Protein AF-A0A2P4XX10-F1 (afdb_monomer_lite)

Foldseek 3Di:
DDDPPDDQDDDDDPVLLQVLVQVVQQPDDPPDDDDDDDDDPQCFFGKGWQAKFWWDDPPDVPPPDDPDDDDPFPKIWMWIKIWTQGPDDLQARFIFIKIFTWIQGSVSDIDTPDMDGLLQFAAKEDQDDDPPTAQQWIWTDGPPDPDIDITHGDPPDDSCRSLLVLLSSQLSLVVRLVSVVVSPPPDPDDDDPRNSARHHYHPDDVVSSVVSCVVVVSCVVSVGDDDSVVSVVVVVVPPDPPPPPPDDDDDDDDDDDDDDDDDDDDDDDDDDDDDDDDD

Structure (mmCIF, N/CA/C/O backbone):
data_AF-A0A2P4XX10-F1
#
_entry.id   AF-A0A2P4XX10-F1
#
loop_
_atom_site.group_PDB
_atom_site.id
_atom_site.type_symbol
_atom_site.label_atom_id
_atom_site.label_alt_id
_atom_site.label_comp_id
_atom_site.label_asym_id
_atom_site.label_entity_id
_atom_site.label_seq_id
_atom_site.pdbx_PDB_ins_code
_atom_site.Cartn_x
_atom_site.Cartn_y
_atom_site.Cartn_z
_atom_site.occupancy
_atom_site.B_iso_or_equiv
_atom_site.auth_seq_id
_atom_site.auth_comp_id
_atom_site.auth_asym_id
_atom_site.auth_atom_id
_atom_site.pdbx_PDB_model_num
ATOM 1 N N . MET A 1 1 ? -16.014 -3.179 44.452 1.00 36.28 1 MET A N 1
ATOM 2 C CA . MET A 1 1 ? -16.611 -2.598 43.232 1.00 36.28 1 MET A CA 1
ATOM 3 C C . MET A 1 1 ? -15.941 -3.266 42.045 1.00 36.28 1 MET A C 1
ATOM 5 O O . MET A 1 1 ? -14.779 -2.984 41.785 1.00 36.28 1 MET A O 1
ATOM 9 N N . GLU A 1 2 ? -16.608 -4.230 41.411 1.00 30.53 2 GLU A N 1
ATOM 10 C CA . GLU A 1 2 ? -16.088 -4.874 40.202 1.00 30.53 2 GLU A CA 1
ATOM 11 C C . GLU A 1 2 ? -16.198 -3.914 39.019 1.00 30.53 2 GLU A C 1
ATOM 13 O O . GLU A 1 2 ? -17.275 -3.415 38.688 1.00 30.53 2 GLU A O 1
ATOM 18 N N . VAL A 1 3 ? -15.060 -3.646 38.384 1.00 39.78 3 VAL A N 1
ATOM 19 C CA . VAL A 1 3 ? -14.991 -2.885 37.141 1.00 39.78 3 VAL A CA 1
ATOM 20 C C . VAL A 1 3 ? -15.587 -3.763 36.047 1.00 39.78 3 VAL A C 1
ATOM 22 O O . VAL A 1 3 ? -14.961 -4.716 35.582 1.00 39.78 3 VAL A O 1
ATOM 25 N N . SER A 1 4 ? -16.827 -3.458 35.665 1.00 35.06 4 SER A N 1
ATOM 26 C CA . SER A 1 4 ? -17.504 -4.090 34.536 1.00 35.06 4 SER A CA 1
ATOM 27 C C . SER A 1 4 ? -16.623 -3.973 33.291 1.00 35.06 4 SER A C 1
ATOM 29 O O . SER A 1 4 ? -16.387 -2.876 32.783 1.00 35.06 4 SER A O 1
ATOM 31 N N . LYS A 1 5 ? -16.117 -5.115 32.809 1.00 40.84 5 LYS A N 1
ATOM 32 C CA . LYS A 1 5 ? -15.439 -5.238 31.514 1.00 40.84 5 LYS A CA 1
ATOM 33 C C . LYS A 1 5 ? -16.438 -4.867 30.421 1.00 40.84 5 LYS A C 1
ATOM 35 O O . LYS A 1 5 ? -17.210 -5.706 29.962 1.00 40.84 5 LYS A O 1
ATOM 40 N N . VAL A 1 6 ? -16.431 -3.602 30.013 1.00 38.25 6 VAL A N 1
ATOM 41 C CA . VAL A 1 6 ? -17.156 -3.142 28.830 1.00 38.25 6 VAL A CA 1
ATOM 42 C C . VAL A 1 6 ? -16.564 -3.875 27.630 1.00 38.25 6 VAL A C 1
ATOM 44 O O . VAL A 1 6 ? -15.401 -3.689 27.271 1.00 38.25 6 VAL A O 1
ATOM 47 N N . LYS A 1 7 ? -17.363 -4.771 27.051 1.00 35.06 7 LYS A N 1
ATOM 48 C CA . LYS A 1 7 ? -17.049 -5.500 25.822 1.00 35.06 7 LYS A CA 1
ATOM 49 C C . LYS A 1 7 ? -16.841 -4.453 24.713 1.00 35.06 7 LYS A C 1
ATOM 51 O O . LYS A 1 7 ? -17.762 -3.667 24.487 1.00 35.06 7 LYS A O 1
ATOM 56 N N . PRO A 1 8 ? -15.669 -4.379 24.054 1.00 44.62 8 PRO A N 1
ATOM 57 C CA . PRO A 1 8 ? -15.453 -3.398 22.998 1.00 44.62 8 PRO A CA 1
ATOM 58 C C . PRO A 1 8 ? -16.494 -3.589 21.892 1.00 44.62 8 PRO A C 1
ATOM 60 O O . PRO A 1 8 ? -16.720 -4.716 21.447 1.00 44.62 8 PRO A O 1
ATOM 63 N N . LEU A 1 9 ? -17.131 -2.488 21.487 1.00 42.22 9 LEU A N 1
ATOM 64 C CA . LEU A 1 9 ? -18.058 -2.425 20.357 1.00 42.22 9 LEU A CA 1
ATOM 65 C C . LEU A 1 9 ? -17.413 -3.075 19.121 1.00 42.22 9 LEU A C 1
ATOM 67 O O . LEU A 1 9 ? -16.210 -2.920 18.898 1.00 42.22 9 LEU A O 1
ATOM 71 N N . GLY A 1 10 ? -18.220 -3.850 18.389 1.00 56.62 10 GLY A N 1
ATOM 72 C CA . GLY A 1 10 ? -17.799 -4.823 17.379 1.00 56.62 10 GLY A CA 1
ATOM 73 C C . GLY A 1 10 ? -16.698 -4.328 16.443 1.00 56.62 10 GLY A C 1
ATOM 74 O O . GLY A 1 10 ? -16.739 -3.209 15.941 1.00 56.62 10 GLY A O 1
ATOM 75 N N . SER A 1 11 ? -15.697 -5.177 16.215 1.00 71.44 11 SER A N 1
ATOM 76 C CA . SER A 1 11 ? -14.673 -4.928 15.206 1.00 71.44 11 SER A CA 1
ATOM 77 C C . SER A 1 11 ? -15.313 -4.856 13.823 1.00 71.44 11 SER A C 1
ATOM 79 O O . SER A 1 11 ? -15.986 -5.809 13.434 1.00 71.44 11 SER A O 1
ATOM 81 N N . ILE A 1 12 ? -15.072 -3.771 13.084 1.00 80.94 12 ILE A N 1
ATOM 82 C CA . ILE A 1 12 ? -15.381 -3.705 11.653 1.00 80.94 12 ILE A CA 1
ATOM 83 C C . ILE A 1 12 ? -14.685 -4.864 10.922 1.00 80.94 12 ILE A C 1
ATOM 85 O O . ILE A 1 12 ? -13.524 -5.178 11.212 1.00 80.94 12 ILE A O 1
ATOM 89 N N . SER A 1 13 ? -15.391 -5.533 10.011 1.00 88.12 13 SER A N 1
ATOM 90 C CA . SER A 1 13 ? -14.786 -6.607 9.228 1.00 88.12 13 SER A CA 1
ATOM 91 C C . SER A 1 13 ? -13.889 -6.039 8.121 1.00 88.12 13 SER A C 1
ATOM 93 O O . SER A 1 13 ? -14.073 -4.913 7.650 1.00 88.12 13 SER A O 1
ATOM 95 N N . ARG A 1 14 ? -12.907 -6.829 7.668 1.00 89.25 14 ARG A N 1
ATOM 96 C CA . ARG A 1 14 ? -12.042 -6.457 6.534 1.00 89.25 14 ARG A CA 1
ATOM 97 C C . ARG A 1 14 ? -12.855 -6.270 5.242 1.00 89.25 14 ARG A C 1
ATOM 99 O O . ARG A 1 14 ? -12.500 -5.422 4.425 1.00 89.25 14 ARG A O 1
ATOM 106 N N . ASP A 1 15 ? -13.954 -7.007 5.079 1.00 91.25 15 ASP A N 1
ATOM 107 C CA . ASP A 1 15 ? -14.850 -6.881 3.926 1.00 91.25 15 ASP A CA 1
ATOM 108 C C . ASP A 1 15 ? -15.687 -5.597 3.974 1.00 91.25 15 ASP A C 1
ATOM 110 O O . ASP A 1 15 ? -15.812 -4.926 2.948 1.00 91.25 15 ASP A O 1
ATOM 114 N N . ASP A 1 16 ? -16.161 -5.184 5.155 1.00 91.75 16 ASP A N 1
ATOM 115 C CA . ASP A 1 16 ? -16.850 -3.897 5.327 1.00 91.75 16 ASP A CA 1
ATOM 116 C C . ASP A 1 16 ? -15.913 -2.726 5.017 1.00 91.75 16 ASP A C 1
ATOM 118 O O . ASP A 1 16 ? -16.307 -1.782 4.328 1.00 91.75 16 ASP A O 1
ATOM 122 N N . ILE A 1 17 ? -14.650 -2.802 5.463 1.00 92.88 17 ILE A N 1
ATOM 123 C CA . ILE A 1 17 ? -13.615 -1.821 5.105 1.00 92.88 17 ILE A CA 1
ATOM 124 C C . ILE A 1 17 ? -13.452 -1.773 3.587 1.00 92.88 17 ILE A C 1
ATOM 126 O O . ILE A 1 17 ? -13.522 -0.693 2.999 1.00 92.88 17 ILE A O 1
ATOM 130 N N . ARG A 1 18 ? -13.268 -2.930 2.937 1.00 93.62 18 ARG A N 1
ATOM 131 C CA . ARG A 1 18 ? -13.114 -3.010 1.480 1.00 93.62 18 ARG A CA 1
ATOM 132 C C . ARG A 1 18 ? -14.302 -2.348 0.782 1.00 93.62 18 ARG A C 1
ATOM 134 O O . ARG A 1 18 ? -14.104 -1.431 -0.013 1.00 93.62 18 ARG A O 1
ATOM 141 N N . HIS A 1 19 ? -15.524 -2.766 1.097 1.00 94.00 19 HIS A N 1
ATOM 142 C CA . HIS A 1 19 ? -16.736 -2.238 0.473 1.00 94.00 19 HIS A CA 1
ATOM 143 C C . HIS A 1 19 ? -16.870 -0.720 0.658 1.00 94.00 19 HIS A C 1
ATOM 145 O O . HIS A 1 19 ? -17.160 0.004 -0.299 1.00 94.00 19 HIS A O 1
ATOM 151 N N . THR A 1 20 ? -16.583 -0.234 1.866 1.00 94.50 20 THR A N 1
ATOM 152 C CA . THR A 1 20 ? -16.612 1.190 2.213 1.00 94.50 20 THR A CA 1
ATOM 153 C C . THR A 1 20 ? -15.613 1.993 1.379 1.00 94.50 20 THR A C 1
ATOM 155 O O . THR A 1 20 ? -15.984 2.989 0.756 1.00 94.50 20 THR A O 1
ATOM 158 N N . LEU A 1 21 ? -14.355 1.545 1.306 1.00 95.00 21 LEU A N 1
ATOM 159 C CA . LEU A 1 21 ? -13.313 2.228 0.536 1.00 95.00 21 LEU A CA 1
ATOM 160 C C . LEU A 1 21 ? -13.626 2.219 -0.961 1.00 95.00 21 LEU A C 1
ATOM 162 O O . LEU A 1 21 ? -13.531 3.262 -1.607 1.00 95.00 21 LEU A O 1
ATOM 166 N N . HIS A 1 22 ? -14.037 1.075 -1.515 1.00 93.31 22 HIS A N 1
ATOM 167 C CA . HIS A 1 22 ? -14.422 0.989 -2.925 1.00 93.31 22 HIS A CA 1
ATOM 168 C C . HIS A 1 22 ? -15.573 1.945 -3.242 1.00 93.31 22 HIS A C 1
ATOM 170 O O . HIS A 1 22 ? -15.476 2.702 -4.201 1.00 93.31 22 HIS A O 1
ATOM 176 N N . THR A 1 23 ? -16.621 1.975 -2.417 1.00 93.81 23 THR A N 1
ATOM 177 C CA . THR A 1 23 ? -17.764 2.881 -2.607 1.00 93.81 23 THR A CA 1
ATOM 178 C C . THR A 1 23 ? -17.338 4.347 -2.549 1.00 93.81 23 THR A C 1
ATOM 180 O O . THR A 1 23 ? -17.720 5.141 -3.412 1.00 93.81 23 THR A O 1
ATOM 183 N N . HIS A 1 24 ? -16.503 4.711 -1.574 1.00 93.25 24 HIS A N 1
ATOM 184 C CA . HIS A 1 24 ? -15.999 6.074 -1.429 1.00 93.25 24 HIS A CA 1
ATOM 185 C C . HIS A 1 24 ? -15.175 6.519 -2.644 1.00 93.25 24 HIS A C 1
ATOM 187 O O . HIS A 1 24 ? -15.496 7.524 -3.273 1.00 93.25 24 HIS A O 1
ATOM 193 N N . PHE A 1 25 ? -14.139 5.767 -3.026 1.00 92.25 25 PHE A N 1
ATOM 194 C CA . PHE A 1 25 ? -13.257 6.188 -4.120 1.00 92.25 25 PHE A CA 1
ATOM 195 C C . PHE A 1 25 ? -13.918 6.083 -5.496 1.00 92.25 25 PHE A C 1
ATOM 197 O O . PHE A 1 25 ? -13.656 6.920 -6.358 1.00 92.25 25 PHE A O 1
ATOM 204 N N . HIS A 1 26 ? -14.842 5.141 -5.687 1.00 88.69 26 HIS A N 1
ATOM 205 C CA . HIS A 1 26 ? -15.587 5.013 -6.941 1.00 88.69 26 HIS A CA 1
ATOM 206 C C . HIS A 1 26 ? -16.627 6.124 -7.135 1.00 88.69 26 HIS A C 1
ATOM 208 O O . HIS A 1 26 ? -16.944 6.471 -8.272 1.00 88.69 26 HIS A O 1
ATOM 214 N N . SER A 1 27 ? -17.158 6.685 -6.042 1.00 86.44 27 SER A N 1
ATOM 215 C CA . SER A 1 27 ? -18.089 7.825 -6.074 1.00 86.44 27 SER A CA 1
ATOM 216 C C . SER A 1 27 ? -17.391 9.186 -6.004 1.00 86.44 27 SER A C 1
ATOM 218 O O . SER A 1 27 ? -17.985 10.193 -6.402 1.00 86.44 27 SER A O 1
ATOM 220 N N . SER A 1 28 ? -16.137 9.233 -5.536 1.00 79.38 28 SER A N 1
ATOM 221 C CA . SER A 1 28 ? -15.351 10.463 -5.491 1.00 79.38 28 SER A CA 1
ATOM 222 C C . SER A 1 28 ? -15.161 11.017 -6.904 1.00 79.38 28 SER A C 1
ATOM 224 O O . SER A 1 28 ? -14.580 10.377 -7.782 1.00 79.38 28 SER A O 1
ATOM 226 N N . LYS A 1 29 ? -15.706 12.213 -7.149 1.00 65.50 29 LYS A N 1
ATOM 227 C CA . LYS A 1 29 ? -15.470 12.925 -8.405 1.00 65.50 29 LYS A CA 1
ATOM 228 C C . LYS A 1 29 ? -13.997 13.346 -8.437 1.00 65.50 29 LYS A C 1
ATOM 230 O O . LYS A 1 29 ? -13.507 13.829 -7.414 1.00 65.50 29 LYS A O 1
ATOM 235 N N . PRO A 1 30 ? -13.298 13.211 -9.576 1.00 60.09 30 PRO A N 1
ATOM 236 C CA . PRO A 1 30 ? -11.969 13.783 -9.720 1.00 60.09 30 PRO A CA 1
ATOM 237 C C . PRO A 1 30 ? -12.043 15.277 -9.401 1.00 60.09 30 PRO A C 1
ATOM 239 O O . PRO A 1 30 ? -12.932 15.969 -9.903 1.00 60.09 30 PRO A O 1
ATOM 242 N N . THR A 1 31 ? -11.132 15.782 -8.571 1.00 48.69 31 THR A N 1
ATOM 243 C CA . THR A 1 31 ? -10.979 17.225 -8.363 1.00 48.69 31 THR A CA 1
ATOM 244 C C . THR A 1 31 ? -10.503 17.843 -9.675 1.00 48.69 31 THR A C 1
ATOM 246 O O . THR A 1 31 ? -9.311 17.936 -9.955 1.00 48.69 31 THR A O 1
ATOM 249 N N . THR A 1 32 ? -11.442 18.250 -10.526 1.00 43.00 32 THR A N 1
ATOM 250 C CA . THR A 1 32 ? -11.161 19.132 -11.657 1.00 43.00 32 THR A CA 1
ATOM 251 C C . THR A 1 32 ? -10.770 20.489 -11.091 1.00 43.00 32 THR A C 1
ATOM 253 O O . THR A 1 32 ? -11.598 21.193 -10.512 1.00 43.00 32 THR A O 1
ATOM 256 N N . ARG A 1 33 ? -9.500 20.868 -11.256 1.00 43.00 33 ARG A N 1
ATOM 257 C CA . ARG A 1 33 ? -9.061 22.261 -11.111 1.00 43.00 33 ARG A CA 1
ATOM 258 C C . ARG A 1 33 ? -9.994 23.140 -11.964 1.00 43.00 33 ARG A C 1
ATOM 260 O O . ARG A 1 33 ? -10.231 22.775 -13.117 1.00 43.00 33 ARG A O 1
ATOM 267 N N . PRO A 1 34 ? -10.534 24.262 -11.454 1.00 36.91 34 PRO A N 1
ATOM 268 C CA . PRO A 1 34 ? -11.415 25.111 -12.243 1.00 36.91 34 PRO A CA 1
ATOM 269 C C . PRO A 1 34 ? -10.589 25.757 -13.359 1.00 36.91 34 PRO A C 1
ATOM 271 O O . PRO A 1 34 ? -9.849 26.709 -13.131 1.00 36.91 34 PRO A O 1
ATOM 274 N N . SER A 1 35 ? -10.679 25.203 -14.565 1.00 41.00 35 SER A N 1
ATOM 275 C CA . SER A 1 35 ? -10.271 25.882 -15.789 1.00 41.00 35 SER A CA 1
ATOM 276 C C . SER A 1 35 ? -11.541 26.219 -16.556 1.00 41.00 35 SER A C 1
ATOM 278 O O . SER A 1 35 ? -12.406 25.376 -16.788 1.00 41.00 35 SER A O 1
ATOM 280 N N . ILE A 1 36 ? -11.693 27.509 -16.823 1.00 44.09 36 ILE A N 1
ATOM 281 C CA . ILE A 1 36 ? -12.789 28.098 -17.579 1.00 44.09 36 ILE A CA 1
ATOM 282 C C . ILE A 1 36 ? -12.712 27.531 -18.999 1.00 44.09 36 ILE A C 1
ATOM 284 O O . ILE A 1 36 ? -11.718 27.760 -19.682 1.00 44.09 36 ILE A O 1
ATOM 288 N N . GLY A 1 37 ? -13.740 26.809 -19.451 1.00 38.94 37 GLY A N 1
ATOM 289 C CA . GLY A 1 37 ? -13.845 26.440 -20.862 1.00 38.94 37 GLY A CA 1
ATOM 290 C C . GLY A 1 37 ? -14.609 25.153 -21.141 1.00 38.94 37 GLY A C 1
ATOM 291 O O . GLY A 1 37 ? -14.066 24.068 -21.001 1.00 38.94 37 GLY A O 1
ATOM 292 N N . THR A 1 38 ? -15.847 25.332 -21.609 1.00 38.81 38 THR A N 1
ATOM 293 C CA . THR A 1 38 ? -16.599 24.473 -22.546 1.00 38.81 38 THR A CA 1
ATOM 294 C C . THR A 1 38 ? -16.731 22.976 -22.244 1.00 38.81 38 THR A C 1
ATOM 296 O O . THR A 1 38 ? -15.787 22.197 -22.319 1.00 38.81 38 THR A O 1
ATOM 299 N N . GLY A 1 39 ? -17.989 22.588 -22.009 1.00 45.53 39 GLY A N 1
ATOM 300 C CA . GLY A 1 39 ? -18.478 21.227 -21.826 1.00 45.53 39 GLY A CA 1
ATOM 301 C C . GLY A 1 39 ? -17.833 20.176 -22.727 1.00 45.53 39 GLY A C 1
ATOM 302 O O . GLY A 1 39 ? -18.121 20.080 -23.914 1.00 45.53 39 GLY A O 1
ATOM 303 N N . ALA A 1 40 ? -17.056 19.313 -22.089 1.00 35.97 40 ALA A N 1
ATOM 304 C CA . ALA A 1 40 ? -16.894 17.928 -22.474 1.00 35.97 40 ALA A CA 1
ATOM 305 C C . ALA A 1 40 ? -16.995 17.128 -21.177 1.00 35.97 40 ALA A C 1
ATOM 307 O O . ALA A 1 40 ? -16.180 17.295 -20.270 1.00 35.97 40 ALA A O 1
ATOM 308 N N . THR A 1 41 ? -18.020 16.285 -21.053 1.00 41.00 41 THR A N 1
ATOM 309 C CA . THR A 1 41 ? -18.047 15.222 -20.046 1.00 41.00 41 THR A CA 1
ATOM 310 C C . THR A 1 41 ? -16.940 14.240 -20.409 1.00 41.00 41 THR A C 1
ATOM 312 O O . THR A 1 41 ? -17.178 13.240 -21.086 1.00 41.00 41 THR A O 1
ATOM 315 N N . SER A 1 42 ? -15.704 14.559 -20.032 1.00 41.12 42 SER A N 1
ATOM 316 C CA . SER A 1 42 ? -14.608 13.615 -20.127 1.00 41.12 42 SER A CA 1
ATOM 317 C C . SER A 1 42 ? -14.962 12.458 -19.199 1.00 41.12 42 SER A C 1
ATOM 319 O O . SER A 1 42 ? -15.165 12.630 -17.997 1.00 41.12 42 SER A O 1
ATOM 321 N N . SER A 1 43 ? -15.117 11.264 -19.768 1.00 48.38 43 SER A N 1
ATOM 322 C CA . SER A 1 43 ? -15.200 10.022 -19.008 1.00 48.38 43 SER A CA 1
ATOM 323 C C . SER A 1 43 ? -13.834 9.771 -18.370 1.00 48.38 43 SER A C 1
ATOM 325 O O . SER A 1 43 ? -13.047 8.960 -18.850 1.00 48.38 43 SER A O 1
ATOM 327 N N . ILE A 1 44 ? -13.502 10.542 -17.339 1.00 57.38 44 ILE A N 1
ATOM 328 C CA . ILE A 1 44 ? -12.320 10.319 -16.516 1.00 57.38 44 ILE A CA 1
ATOM 329 C C . ILE A 1 44 ? -12.536 8.958 -15.849 1.00 57.38 44 ILE A C 1
ATOM 331 O O . ILE A 1 44 ? -13.608 8.709 -15.287 1.00 57.38 44 ILE A O 1
ATOM 335 N N . GLY A 1 45 ? -11.569 8.048 -15.988 1.00 62.88 45 GLY A N 1
ATOM 336 C CA . GLY A 1 45 ? -11.714 6.677 -15.510 1.00 62.88 45 GLY A CA 1
ATOM 337 C C . GLY A 1 45 ? -12.060 6.636 -14.027 1.00 62.88 45 GLY A C 1
ATOM 338 O O . GLY A 1 45 ? -11.670 7.506 -13.243 1.00 62.88 45 GLY A O 1
ATOM 339 N N . ARG A 1 46 ? -12.855 5.637 -13.646 1.00 76.88 46 ARG A N 1
ATOM 340 C CA . ARG A 1 46 ? -13.295 5.481 -12.260 1.00 76.88 46 ARG A CA 1
ATOM 341 C C . ARG A 1 46 ? -12.119 5.019 -11.410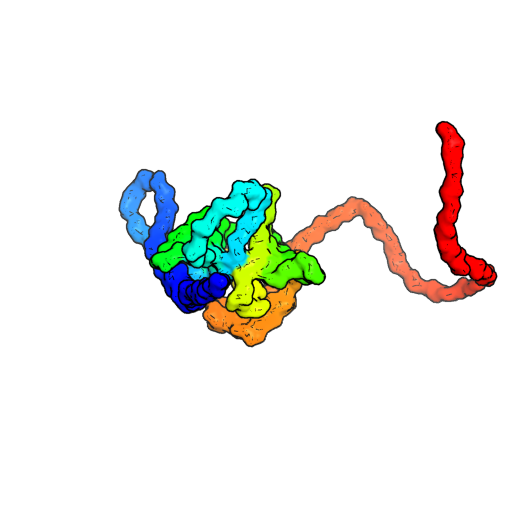 1.00 76.88 46 ARG A C 1
ATOM 343 O O . ARG A 1 46 ? -11.397 4.099 -11.788 1.00 76.88 46 ARG A O 1
ATOM 350 N N . LYS A 1 47 ? -11.945 5.660 -10.261 1.00 88.38 47 LYS A N 1
ATOM 351 C CA . LYS A 1 47 ? -10.900 5.329 -9.301 1.00 88.38 47 LYS A CA 1
ATOM 352 C C . LYS A 1 47 ? -11.293 4.065 -8.539 1.00 88.38 47 LYS A C 1
ATOM 354 O O . LYS A 1 47 ? -12.328 4.031 -7.877 1.00 88.38 47 LYS A O 1
ATOM 359 N N . ARG A 1 48 ? -10.472 3.022 -8.637 1.00 91.25 48 ARG A N 1
ATOM 360 C CA . ARG A 1 48 ? -10.675 1.740 -7.947 1.00 91.25 48 ARG A CA 1
ATOM 361 C C . ARG A 1 48 ? -9.653 1.571 -6.834 1.00 91.25 48 ARG A C 1
ATOM 363 O O . ARG A 1 48 ? -8.496 1.945 -6.994 1.00 91.25 48 ARG A O 1
ATOM 370 N N . VAL A 1 49 ? -10.063 0.976 -5.718 1.00 94.56 49 VAL A N 1
ATOM 371 C CA . VAL A 1 49 ? -9.126 0.543 -4.674 1.00 94.56 49 VAL A CA 1
ATOM 372 C C . VAL A 1 49 ? -8.420 -0.716 -5.165 1.00 94.56 49 VAL A C 1
ATOM 374 O O . VAL A 1 49 ? -9.069 -1.646 -5.639 1.00 94.56 49 VAL A O 1
ATOM 377 N N . PHE A 1 50 ? -7.092 -0.720 -5.096 1.00 95.00 50 PHE A N 1
ATOM 378 C CA . PHE A 1 50 ? -6.263 -1.860 -5.471 1.00 95.00 50 PHE A CA 1
ATOM 379 C C . PHE A 1 50 ? -5.925 -2.714 -4.259 1.00 95.00 50 PHE A C 1
ATOM 381 O O . PHE A 1 50 ? -6.184 -3.905 -4.268 1.00 95.00 50 PHE A O 1
ATOM 388 N N . SER A 1 51 ? -5.398 -2.103 -3.199 1.00 96.62 51 SER A N 1
ATOM 389 C CA . SER A 1 51 ? -4.951 -2.795 -1.989 1.00 96.62 51 SER A CA 1
ATOM 390 C C . SER A 1 51 ? -5.128 -1.889 -0.776 1.00 96.62 51 SER A C 1
ATOM 392 O O . SER A 1 51 ? -5.119 -0.663 -0.911 1.00 96.62 51 SER A O 1
ATOM 394 N N . PHE A 1 52 ? -5.306 -2.470 0.410 1.00 97.31 52 PHE A N 1
ATOM 395 C CA . PHE A 1 52 ? -5.395 -1.712 1.654 1.00 97.31 52 PHE A CA 1
ATOM 396 C C . PHE A 1 52 ? -4.874 -2.493 2.863 1.00 97.31 52 PHE A C 1
ATOM 398 O O . PHE A 1 52 ? -4.896 -3.729 2.906 1.00 97.31 52 PHE A O 1
ATOM 405 N N . LEU A 1 53 ? -4.440 -1.736 3.866 1.00 96.56 53 LEU A N 1
ATOM 406 C CA . LEU A 1 53 ? -3.826 -2.219 5.092 1.00 96.56 53 LEU A CA 1
ATOM 407 C C . LEU A 1 53 ? -4.291 -1.369 6.273 1.00 96.56 53 LEU A C 1
ATOM 409 O O . LEU A 1 53 ? -4.115 -0.148 6.260 1.00 96.56 53 LEU A O 1
ATOM 413 N N . GLN A 1 54 ? -4.860 -1.995 7.305 1.00 94.56 54 GLN A N 1
ATOM 414 C CA . GLN A 1 54 ? -5.107 -1.290 8.559 1.00 94.56 54 GLN A CA 1
ATOM 415 C C . GLN A 1 54 ? -3.794 -1.021 9.286 1.00 94.56 54 GLN A C 1
ATOM 417 O O . GLN A 1 54 ? -2.941 -1.898 9.446 1.00 94.56 54 GLN A O 1
ATOM 422 N N . VAL A 1 55 ? -3.663 0.208 9.760 1.00 93.31 55 VAL A N 1
ATOM 423 C CA . VAL A 1 55 ? -2.513 0.686 10.517 1.00 93.31 55 VAL A CA 1
ATOM 424 C C . VAL A 1 55 ? -2.983 1.270 11.839 1.00 93.31 55 VAL A C 1
ATOM 426 O O . VAL A 1 55 ? -4.132 1.677 11.998 1.00 93.31 55 VAL A O 1
ATOM 429 N N . GLN A 1 56 ? -2.080 1.328 12.802 1.00 90.44 56 GLN A N 1
ATOM 430 C CA . GLN A 1 56 ? -2.291 2.071 14.030 1.00 90.44 56 GLN A CA 1
ATOM 431 C C . GLN A 1 56 ? -2.175 3.569 13.743 1.00 90.44 56 GLN A C 1
ATOM 433 O O . GLN A 1 56 ? -1.473 3.991 12.820 1.00 90.44 56 GLN A O 1
ATOM 438 N N . LYS A 1 57 ? -2.838 4.388 14.566 1.00 83.56 57 LYS A N 1
ATOM 439 C CA . LYS A 1 57 ? -2.668 5.845 14.531 1.00 83.56 57 LYS A CA 1
ATOM 440 C C . LYS A 1 57 ? -1.167 6.171 14.643 1.00 83.56 57 LYS A C 1
ATOM 442 O O . LYS A 1 57 ? -0.559 5.758 15.636 1.00 83.56 57 LYS A O 1
ATOM 447 N N . PRO A 1 58 ? -0.572 6.920 13.697 1.00 72.00 58 PRO A N 1
ATOM 448 C CA . PRO A 1 58 ? 0.799 7.387 13.835 1.00 72.00 58 PRO A CA 1
ATOM 449 C C . PRO A 1 58 ? 0.938 8.160 15.145 1.00 72.00 58 PRO A C 1
ATOM 451 O O . PRO A 1 58 ? 0.181 9.100 15.409 1.00 72.00 58 PRO A O 1
ATOM 454 N N . LYS A 1 59 ? 1.882 7.742 15.990 1.00 65.56 59 LYS A N 1
ATOM 455 C CA . LYS A 1 59 ? 2.245 8.490 17.192 1.00 65.56 59 LYS A CA 1
ATOM 456 C C . LYS A 1 59 ? 3.032 9.710 16.733 1.00 65.56 59 LYS A C 1
ATOM 458 O O . LYS A 1 59 ? 4.247 9.654 16.609 1.00 65.56 59 LYS A O 1
ATOM 463 N N . THR A 1 60 ? 2.348 10.803 16.423 1.00 54.38 60 THR A N 1
ATOM 464 C CA . THR A 1 60 ? 3.022 12.098 16.308 1.00 54.38 60 THR A CA 1
ATOM 465 C C . THR A 1 60 ? 3.720 12.388 17.636 1.00 54.38 60 THR A C 1
ATOM 467 O O . THR A 1 60 ? 3.086 12.267 18.685 1.00 54.38 60 THR A O 1
ATOM 470 N N . GLU A 1 61 ? 4.991 12.795 17.600 1.00 42.62 61 GLU A N 1
ATOM 471 C CA . GLU A 1 61 ? 5.840 13.094 18.773 1.00 42.62 61 GLU A CA 1
ATOM 472 C C . GLU A 1 61 ? 5.266 14.171 19.727 1.00 42.62 61 GLU A C 1
ATOM 474 O O . GLU A 1 61 ? 5.813 14.424 20.795 1.00 42.62 61 GLU A O 1
ATOM 479 N N . ALA A 1 62 ? 4.124 14.776 19.388 1.00 38.78 62 ALA A N 1
ATOM 480 C CA . ALA A 1 62 ? 3.440 15.812 20.153 1.00 38.78 62 ALA A CA 1
ATOM 481 C C . ALA A 1 62 ? 2.174 15.337 20.903 1.00 38.78 62 ALA A C 1
ATOM 483 O O . ALA A 1 62 ? 1.286 16.145 21.166 1.00 38.78 62 ALA A O 1
ATOM 484 N N . GLU A 1 63 ? 2.052 14.055 21.270 1.00 44.19 63 GLU A N 1
ATOM 485 C CA . GLU A 1 63 ? 0.995 13.595 22.199 1.00 44.19 63 GLU A CA 1
ATOM 486 C C . GLU A 1 63 ? 1.498 13.497 23.654 1.00 44.19 63 GLU A C 1
ATOM 488 O O . GLU A 1 63 ? 1.025 12.702 24.462 1.00 44.19 63 GLU A O 1
ATOM 493 N N . THR A 1 64 ? 2.451 14.353 24.027 1.00 40.28 64 THR A N 1
ATOM 494 C CA . THR A 1 64 ? 2.785 14.625 25.428 1.00 40.28 64 THR A CA 1
ATOM 495 C C . THR A 1 64 ? 1.779 15.649 25.957 1.00 40.28 64 THR A C 1
ATOM 497 O O . THR A 1 64 ? 1.751 16.782 25.485 1.00 40.28 64 THR A O 1
ATOM 500 N N . LYS A 1 65 ? 0.994 15.267 26.975 1.00 44.59 65 LYS A N 1
ATOM 501 C CA . LYS A 1 65 ? 0.012 16.079 27.738 1.00 44.59 65 LYS A CA 1
ATOM 502 C C . LYS A 1 65 ? -1.458 16.014 27.287 1.00 44.59 65 LYS A C 1
ATOM 504 O O . LYS A 1 65 ? -2.069 17.046 27.034 1.00 44.59 65 LYS A O 1
ATOM 509 N N . ARG A 1 66 ? -2.103 14.847 27.384 1.00 45.69 66 ARG A N 1
ATOM 510 C CA . ARG A 1 66 ? -3.485 14.780 27.915 1.00 45.69 66 ARG A CA 1
ATOM 511 C C . ARG A 1 66 ? -3.637 13.560 28.818 1.00 45.69 66 ARG A C 1
ATOM 513 O O . ARG A 1 66 ? -3.851 12.452 28.351 1.00 45.69 66 ARG A O 1
ATOM 520 N N . LEU A 1 67 ? -3.519 13.796 30.124 1.00 47.28 67 LEU A N 1
ATOM 521 C CA . LEU A 1 67 ? -3.722 12.798 31.180 1.00 47.28 67 LEU A CA 1
ATOM 522 C C . LEU A 1 67 ? -5.199 12.441 31.417 1.00 47.28 67 LEU A C 1
ATOM 524 O O . LEU A 1 67 ? -5.477 11.536 32.188 1.00 47.28 67 LEU A O 1
ATOM 528 N N . PHE A 1 68 ? -6.153 13.090 30.748 1.00 44.94 68 PHE A N 1
ATOM 529 C CA . PHE A 1 68 ? -7.572 12.770 30.881 1.00 44.94 68 PHE A CA 1
ATOM 530 C C . PHE A 1 68 ? -8.279 13.022 29.547 1.00 44.94 68 PHE A C 1
ATOM 532 O O . PHE A 1 68 ? -8.229 14.131 29.014 1.00 44.94 68 PHE A O 1
ATOM 539 N N . GLY A 1 69 ? -8.906 11.989 28.983 1.00 38.69 69 GLY A N 1
ATOM 540 C CA . GLY A 1 69 ? -9.636 12.107 27.722 1.00 38.69 69 GLY A CA 1
ATOM 541 C C . GLY A 1 69 ? -10.050 10.769 27.124 1.00 38.69 69 GLY A C 1
ATOM 542 O O . GLY A 1 69 ? -9.500 10.330 26.119 1.00 38.69 69 GLY A O 1
ATOM 543 N N . THR A 1 70 ? -11.043 10.129 27.734 1.00 49.00 70 THR A N 1
ATOM 544 C CA . THR A 1 70 ? -11.857 9.075 27.125 1.00 49.00 70 THR A CA 1
ATOM 545 C C . THR A 1 70 ? -12.509 9.583 25.835 1.00 49.00 70 THR A C 1
ATOM 547 O O . THR A 1 70 ? -13.377 10.449 25.855 1.00 49.00 70 THR A O 1
ATOM 550 N N . SER A 1 71 ? -12.127 9.012 24.693 1.00 42.47 71 SER A N 1
ATOM 551 C CA . SER A 1 71 ? -12.943 9.035 23.475 1.00 42.47 71 SER A CA 1
ATOM 552 C C . SER A 1 71 ? -12.686 7.755 22.683 1.00 42.47 71 SER A C 1
ATOM 554 O O . SER A 1 71 ? -11.946 7.722 21.702 1.00 42.47 71 SER A O 1
ATOM 556 N N . THR A 1 72 ? -13.273 6.656 23.158 1.00 46.31 72 THR A N 1
ATOM 557 C CA . THR A 1 72 ? -13.273 5.345 22.496 1.00 46.31 72 THR A CA 1
ATOM 558 C C . THR A 1 72 ? -14.344 5.286 21.406 1.00 46.31 72 THR A C 1
ATOM 560 O O . THR A 1 72 ? -15.162 4.370 21.373 1.00 46.31 72 THR A O 1
ATOM 563 N N . THR A 1 73 ? -14.371 6.261 20.497 1.00 49.75 73 THR A N 1
ATOM 564 C CA . THR A 1 73 ? -14.897 5.959 19.162 1.00 49.75 73 THR A CA 1
ATOM 565 C C . THR A 1 73 ? -13.826 5.120 18.485 1.00 49.75 73 THR A C 1
ATOM 567 O O . THR A 1 73 ? -12.717 5.625 18.295 1.00 49.75 73 THR A O 1
ATOM 570 N N . SER A 1 74 ? -14.115 3.855 18.181 1.00 56.38 74 SER A N 1
ATOM 571 C CA . SER A 1 74 ? -13.222 2.986 17.412 1.00 56.38 74 SER A CA 1
ATOM 572 C C . SER A 1 74 ? -12.920 3.662 16.072 1.00 56.38 74 SER A C 1
ATOM 574 O O . SER A 1 74 ? -13.752 3.662 15.170 1.00 56.38 74 SER A O 1
ATOM 576 N N . LYS A 1 75 ? -11.771 4.332 15.984 1.00 73.38 75 LYS A N 1
ATOM 577 C CA . LYS A 1 75 ? -11.272 4.962 14.761 1.00 73.38 75 LYS A CA 1
ATOM 578 C C . LYS A 1 75 ? -10.362 3.946 14.097 1.00 73.38 75 LYS A C 1
ATOM 580 O O . LYS A 1 75 ? -9.392 3.518 14.720 1.00 73.38 75 LYS A O 1
ATOM 585 N N . TYR A 1 76 ? -10.682 3.569 12.866 1.00 87.56 76 TYR A N 1
ATOM 586 C CA . TYR A 1 76 ? -9.840 2.672 12.082 1.00 87.56 76 TYR A CA 1
ATOM 587 C C . TYR A 1 76 ? -9.021 3.511 11.120 1.00 87.56 76 TYR A C 1
ATOM 589 O O . TYR A 1 76 ? -9.569 4.335 10.388 1.00 87.56 76 TYR A O 1
ATOM 597 N N . PHE A 1 77 ? -7.711 3.319 11.141 1.00 93.06 77 PHE A N 1
ATOM 598 C CA . PHE A 1 77 ? -6.798 4.004 10.245 1.00 93.06 77 PHE A CA 1
ATOM 599 C C . PHE A 1 77 ? -6.356 3.023 9.172 1.00 93.06 77 PHE A C 1
ATOM 601 O O . PHE A 1 77 ? -6.015 1.877 9.466 1.00 93.06 77 PHE A O 1
ATOM 608 N N . VAL A 1 78 ? -6.414 3.450 7.917 1.00 95.56 78 VAL A N 1
ATOM 609 C CA . VAL A 1 78 ? -6.153 2.577 6.775 1.00 95.56 78 VAL A CA 1
ATOM 610 C C . VAL A 1 78 ? -5.225 3.288 5.806 1.00 95.56 78 VAL A C 1
ATOM 612 O O . VAL A 1 78 ? -5.414 4.461 5.488 1.00 95.56 78 VAL A O 1
ATOM 615 N N . LEU A 1 79 ? -4.228 2.559 5.324 1.00 97.50 79 LEU A N 1
ATOM 616 C CA . LEU A 1 79 ? -3.526 2.893 4.098 1.00 97.50 79 LEU A CA 1
ATOM 617 C C . LEU A 1 79 ? -4.217 2.171 2.953 1.00 97.50 79 LEU A C 1
ATOM 619 O O . LEU A 1 79 ? -4.400 0.957 3.018 1.00 97.50 79 LEU A O 1
ATOM 623 N N . CYS A 1 80 ? -4.604 2.886 1.907 1.00 96.75 80 CYS A N 1
ATOM 624 C CA . CYS A 1 80 ? -5.183 2.265 0.723 1.00 96.75 80 CYS A CA 1
ATOM 625 C C . CYS A 1 80 ? -4.594 2.847 -0.551 1.00 96.75 80 CYS A C 1
ATOM 627 O O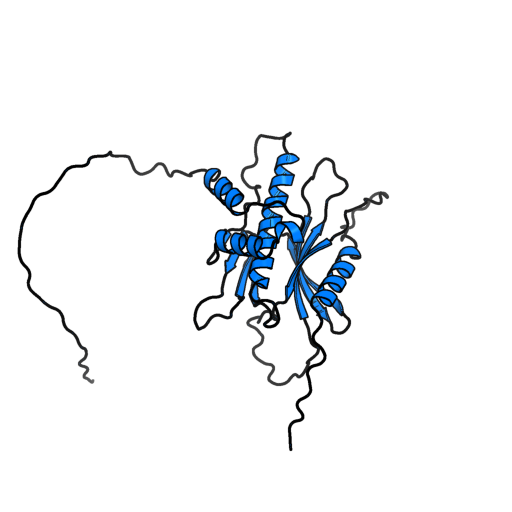 . CYS A 1 80 ? -4.453 4.060 -0.695 1.00 96.75 80 CYS A O 1
ATOM 629 N N . VAL A 1 81 ? -4.280 1.963 -1.486 1.00 96.25 81 VAL A N 1
ATOM 630 C CA . VAL A 1 81 ? -3.773 2.313 -2.805 1.00 96.25 81 VAL A CA 1
ATOM 631 C C . VAL A 1 81 ? -4.923 2.268 -3.782 1.00 96.25 81 VAL A C 1
ATOM 633 O O . VAL A 1 81 ? -5.742 1.345 -3.759 1.00 96.25 81 VAL A O 1
ATOM 636 N N . THR A 1 82 ? -4.976 3.257 -4.654 1.00 94.88 82 THR A N 1
ATOM 637 C CA . THR A 1 82 ? -5.992 3.367 -5.687 1.00 94.88 82 THR A CA 1
ATOM 638 C C . THR A 1 82 ? -5.352 3.514 -7.054 1.00 94.88 82 THR A C 1
ATOM 640 O O . THR A 1 82 ? -4.250 4.043 -7.198 1.00 94.88 82 THR A O 1
ATOM 643 N N . VAL A 1 83 ? -6.065 3.011 -8.052 1.00 92.06 83 VAL A N 1
ATOM 644 C CA . VAL A 1 83 ? -5.685 3.062 -9.459 1.00 92.06 83 VAL A CA 1
ATOM 645 C C . VAL A 1 83 ? -6.795 3.784 -10.196 1.00 92.06 83 VAL A C 1
ATOM 647 O O . VAL A 1 83 ? -7.976 3.473 -10.021 1.00 92.06 83 VAL A O 1
ATOM 650 N N . GLN A 1 84 ? -6.423 4.746 -11.022 1.00 89.19 84 GLN A N 1
ATOM 651 C CA . GLN A 1 84 ? -7.331 5.436 -11.916 1.00 89.19 84 GLN A CA 1
ATOM 652 C C . GLN A 1 84 ? -6.798 5.307 -13.340 1.00 89.19 84 GLN A C 1
ATOM 654 O O . GLN A 1 84 ? -5.765 5.874 -13.690 1.00 89.19 84 GLN A O 1
ATOM 659 N N . ASP A 1 85 ? -7.495 4.519 -14.156 1.00 79.25 85 ASP A N 1
ATOM 660 C CA . ASP A 1 85 ? -7.117 4.322 -15.551 1.00 79.25 85 ASP A CA 1
ATOM 661 C C . ASP A 1 85 ? -7.482 5.573 -16.375 1.00 79.25 85 ASP A C 1
ATOM 663 O O . ASP A 1 85 ? -8.615 6.062 -16.349 1.00 79.25 85 ASP A O 1
ATOM 667 N N . SER A 1 86 ? -6.515 6.116 -17.114 1.00 69.19 86 SER A N 1
ATOM 668 C CA . SER A 1 86 ? -6.709 7.282 -17.982 1.00 69.19 86 SER A CA 1
ATOM 669 C C . SER A 1 86 ? -7.463 6.864 -19.245 1.00 69.19 86 SER A C 1
ATOM 671 O O . SER A 1 86 ? -6.873 6.382 -20.204 1.00 69.19 86 SER A O 1
ATOM 673 N N . ALA A 1 87 ? -8.786 7.021 -19.259 1.00 56.91 87 ALA A N 1
ATOM 674 C CA . ALA A 1 87 ? -9.612 6.479 -20.338 1.00 56.91 87 ALA A CA 1
ATOM 675 C C . ALA A 1 87 ? -9.604 7.290 -21.653 1.00 56.91 87 ALA A C 1
ATOM 677 O O . ALA A 1 87 ? -10.292 6.875 -22.579 1.00 56.91 87 ALA A O 1
ATOM 678 N N . ASN A 1 88 ? -8.923 8.448 -21.766 1.00 48.00 88 ASN A N 1
ATOM 679 C CA . ASN A 1 88 ? -9.222 9.336 -22.904 1.00 48.00 88 ASN A CA 1
ATOM 680 C C . ASN A 1 88 ? -8.165 10.342 -23.396 1.00 48.00 88 ASN A C 1
ATOM 682 O O . ASN A 1 88 ? -8.525 11.378 -23.955 1.00 48.00 88 ASN A O 1
ATOM 686 N N . THR A 1 89 ? -6.867 10.068 -23.282 1.00 44.09 89 THR A N 1
ATOM 687 C CA . THR A 1 89 ? -5.876 10.863 -24.025 1.00 44.09 89 THR A CA 1
ATOM 688 C C . THR A 1 89 ? -4.899 9.960 -24.758 1.00 44.09 89 THR A C 1
ATOM 690 O O . THR A 1 89 ? -4.155 9.199 -24.154 1.00 44.09 89 THR A O 1
ATOM 693 N N . VAL A 1 90 ? -4.831 10.135 -26.082 1.00 49.44 90 VAL A N 1
ATOM 694 C CA . VAL A 1 90 ? -3.871 9.529 -27.035 1.00 49.44 90 VAL A CA 1
ATOM 695 C C . VAL A 1 90 ? -2.392 9.780 -26.644 1.00 49.44 90 VAL A C 1
ATOM 697 O O . VAL A 1 90 ? -1.474 9.383 -27.348 1.00 49.44 90 VAL A O 1
ATOM 700 N N . LYS A 1 91 ? -2.141 10.454 -25.513 1.00 48.19 91 LYS A N 1
ATOM 701 C CA . LYS A 1 91 ? -0.835 10.906 -25.030 1.00 48.19 91 LYS A CA 1
ATOM 702 C C . LYS A 1 91 ? -0.451 10.389 -23.636 1.00 48.19 91 LYS A C 1
ATOM 704 O O . LYS A 1 91 ? 0.669 10.654 -23.225 1.00 48.19 91 LYS A O 1
ATOM 709 N N . SER A 1 92 ? -1.321 9.685 -22.902 1.00 50.75 92 SER A N 1
ATOM 710 C CA . SER A 1 92 ? -0.944 9.099 -21.605 1.00 50.75 92 SER A CA 1
ATOM 711 C C . SER A 1 92 ? -1.581 7.727 -21.407 1.00 50.75 92 SER A C 1
ATOM 713 O O . SER A 1 92 ? -2.779 7.610 -21.158 1.00 50.75 92 SER A O 1
ATOM 715 N N . THR A 1 93 ? -0.763 6.682 -21.532 1.00 60.91 93 THR A N 1
ATOM 716 C CA . THR A 1 93 ? -1.132 5.281 -21.266 1.00 60.91 93 THR A CA 1
ATOM 717 C C . THR A 1 93 ? -0.897 4.871 -19.808 1.00 60.91 93 THR A C 1
ATOM 719 O O . THR A 1 93 ? -1.228 3.747 -19.426 1.00 60.91 93 THR A O 1
ATOM 722 N N . ALA A 1 94 ? -0.323 5.760 -18.990 1.00 68.44 94 ALA A N 1
ATOM 723 C CA . ALA A 1 94 ? -0.049 5.503 -17.584 1.00 68.44 94 ALA A CA 1
ATOM 724 C C . ALA A 1 94 ? -1.317 5.690 -16.735 1.00 68.44 94 ALA A C 1
ATOM 726 O O . ALA A 1 94 ? -2.100 6.630 -16.928 1.00 68.44 94 ALA A O 1
ATOM 727 N N . ALA A 1 95 ? -1.522 4.778 -15.786 1.00 80.88 95 ALA A N 1
ATOM 728 C CA . ALA A 1 95 ? -2.575 4.917 -14.790 1.00 80.88 95 ALA A CA 1
ATOM 729 C C . ALA A 1 95 ? -2.128 5.918 -13.718 1.00 80.88 95 ALA A C 1
ATOM 731 O O . ALA A 1 95 ? -0.955 5.962 -13.342 1.00 80.88 95 ALA A O 1
ATOM 732 N N . GLN A 1 96 ? -3.063 6.709 -13.197 1.00 87.88 96 GLN A N 1
ATOM 733 C CA . GLN A 1 96 ? -2.804 7.538 -12.025 1.00 87.88 96 GLN A CA 1
ATOM 734 C C . GLN A 1 96 ? -2.878 6.652 -10.779 1.00 87.88 96 GLN A C 1
ATOM 736 O O . GLN A 1 96 ? -3.899 6.012 -10.510 1.00 87.88 96 GLN A O 1
ATOM 741 N N . LEU A 1 97 ? -1.767 6.591 -10.047 1.00 91.19 97 LEU A N 1
ATOM 742 C CA . LEU A 1 97 ? -1.598 5.757 -8.864 1.00 91.19 97 LEU A CA 1
ATOM 743 C C . LEU A 1 97 ? -1.495 6.645 -7.628 1.00 91.19 97 LEU A C 1
ATOM 745 O O . LEU A 1 97 ? -0.601 7.484 -7.538 1.00 91.19 97 LEU A O 1
ATOM 749 N N . GLU A 1 98 ? -2.384 6.445 -6.660 1.00 94.19 98 GLU A N 1
ATOM 750 C CA . GLU A 1 98 ? -2.399 7.243 -5.432 1.00 94.19 98 GLU A CA 1
ATOM 751 C C . GLU A 1 98 ? -2.446 6.356 -4.191 1.00 94.19 98 GLU A C 1
ATOM 753 O O . GLU A 1 98 ? -3.224 5.400 -4.116 1.00 94.19 98 GLU A O 1
ATOM 758 N N . LEU A 1 99 ? -1.628 6.699 -3.196 1.00 96.50 99 LEU A N 1
ATOM 759 C CA . LEU A 1 99 ? -1.697 6.148 -1.847 1.00 96.50 99 LEU A CA 1
ATOM 760 C C . LEU A 1 99 ? -2.469 7.121 -0.959 1.00 96.50 99 LEU A C 1
ATOM 762 O O . LEU A 1 99 ? -2.149 8.304 -0.918 1.00 96.50 99 LEU A O 1
ATOM 766 N N . HIS A 1 100 ? -3.435 6.624 -0.195 1.00 96.19 100 HIS A N 1
ATOM 767 C CA . HIS A 1 100 ? -4.206 7.422 0.751 1.00 96.19 100 HIS A CA 1
ATOM 768 C C . HIS A 1 100 ? -4.024 6.911 2.167 1.00 96.19 100 HIS A C 1
ATOM 770 O O . HIS A 1 100 ? -4.138 5.713 2.423 1.00 96.19 100 HIS A O 1
ATOM 776 N N . TYR A 1 101 ? -3.827 7.845 3.089 1.00 95.69 101 TYR A N 1
ATOM 777 C CA . TYR A 1 101 ? -4.027 7.625 4.509 1.00 95.69 101 TYR A CA 1
ATOM 778 C C . TYR A 1 101 ? -5.430 8.102 4.873 1.00 95.69 101 TYR A C 1
ATOM 780 O O . TYR A 1 101 ? -5.753 9.285 4.728 1.00 95.69 101 TYR A O 1
ATOM 788 N N . VAL A 1 102 ? -6.278 7.178 5.314 1.00 95.19 102 VAL A N 1
ATOM 789 C CA . VAL A 1 102 ? -7.688 7.444 5.602 1.00 95.19 102 VAL A CA 1
ATOM 790 C C . VAL A 1 102 ? -8.047 7.059 7.027 1.00 95.19 102 VAL A C 1
ATOM 792 O O . VAL A 1 102 ? -7.502 6.118 7.607 1.00 95.19 102 VAL A O 1
ATOM 795 N N . GLN A 1 103 ? -9.007 7.786 7.582 1.00 93.06 103 GLN A N 1
ATOM 796 C CA . GLN A 1 103 ? -9.659 7.459 8.836 1.00 93.06 103 GLN A CA 1
ATOM 797 C C . GLN A 1 103 ? -11.099 7.036 8.542 1.00 93.06 103 GLN A C 1
ATOM 799 O O . GLN A 1 103 ? -11.869 7.795 7.957 1.00 93.06 103 GLN A O 1
ATOM 804 N N . LEU A 1 104 ? -11.478 5.838 8.980 1.00 90.75 104 LEU A N 1
ATOM 805 C CA . LEU A 1 104 ? -12.868 5.398 8.993 1.00 90.75 104 LEU A CA 1
ATOM 806 C C . LEU A 1 104 ? -13.500 5.793 10.324 1.00 90.75 104 LEU A C 1
ATOM 808 O O . LEU A 1 104 ? -12.987 5.471 11.404 1.00 90.75 104 LEU A O 1
ATOM 812 N N . LEU A 1 105 ? -14.612 6.516 10.235 1.00 88.00 105 LEU A N 1
ATOM 813 C CA . LEU A 1 105 ? -15.423 6.876 11.392 1.00 88.00 105 LEU A CA 1
ATOM 814 C C . LEU A 1 105 ? -16.374 5.727 11.761 1.00 88.00 105 LEU A C 1
ATOM 816 O O . LEU A 1 105 ? -16.583 4.790 10.993 1.00 88.00 105 LEU A O 1
ATOM 820 N N . SER A 1 106 ? -16.989 5.806 12.942 1.00 82.56 106 SER A N 1
ATOM 821 C CA . SER A 1 106 ? -17.905 4.770 13.447 1.00 82.56 106 SER A CA 1
ATOM 822 C C . SER A 1 106 ? -19.160 4.566 12.587 1.00 82.56 106 SER A C 1
ATOM 824 O O . SER A 1 106 ? -19.811 3.537 12.701 1.00 82.56 106 SER A O 1
ATOM 826 N N . ASN A 1 107 ? -19.508 5.538 11.742 1.00 85.38 107 ASN A N 1
ATOM 827 C CA . ASN A 1 107 ? -20.598 5.467 10.765 1.00 85.38 107 ASN A CA 1
ATOM 828 C C . ASN A 1 107 ? -20.123 5.011 9.369 1.00 85.38 107 ASN A C 1
ATOM 830 O O . ASN A 1 107 ? -20.847 5.212 8.398 1.00 85.38 107 ASN A O 1
ATOM 834 N N . LEU A 1 108 ? -18.906 4.466 9.257 1.00 84.62 108 LEU A N 1
ATOM 835 C CA . LEU A 1 108 ? -18.271 4.053 8.000 1.00 84.62 108 LEU A CA 1
ATOM 836 C C . LEU A 1 108 ? -18.028 5.188 6.995 1.00 84.62 108 LEU A C 1
ATOM 838 O O . LEU A 1 108 ? -17.700 4.927 5.842 1.00 84.62 108 LEU A O 1
ATOM 842 N N . SER A 1 109 ? -18.126 6.458 7.397 1.00 89.44 109 SER A N 1
ATOM 843 C CA . SER A 1 109 ? -17.673 7.535 6.518 1.00 89.44 109 SER A CA 1
ATOM 844 C C . SER A 1 109 ? -16.148 7.528 6.423 1.00 89.44 109 SER A C 1
ATOM 846 O O . SER A 1 109 ? -15.458 7.386 7.440 1.00 89.44 109 SER A O 1
ATOM 848 N N . VAL A 1 110 ? -15.637 7.733 5.212 1.00 92.88 110 VAL A N 1
ATOM 849 C CA . VAL A 1 110 ? -14.203 7.833 4.930 1.00 92.88 110 VAL A CA 1
ATOM 850 C C . VAL A 1 110 ? -13.770 9.290 5.022 1.00 92.88 110 VAL A C 1
ATOM 852 O O . VAL A 1 110 ? -14.342 10.156 4.368 1.00 92.88 110 VAL A O 1
ATOM 855 N N . ASP A 1 111 ? -12.738 9.547 5.814 1.00 93.12 111 ASP A N 1
ATOM 856 C CA . ASP A 1 111 ? -12.065 10.838 5.909 1.00 93.12 111 ASP A CA 1
ATOM 857 C C . ASP A 1 111 ? -10.627 10.689 5.393 1.00 93.12 111 ASP A C 1
ATOM 859 O O . ASP A 1 111 ? -9.805 9.995 6.000 1.00 93.12 111 ASP A O 1
ATOM 863 N N . VAL A 1 112 ? -10.329 11.287 4.235 1.00 94.06 112 VAL A N 1
ATOM 864 C CA . VAL A 1 112 ? -9.004 11.211 3.605 1.00 94.06 112 VAL A CA 1
ATOM 865 C C . VAL A 1 112 ? -8.082 12.227 4.267 1.00 94.06 112 VAL A C 1
ATOM 867 O O . VAL A 1 112 ? -8.170 13.426 4.020 1.00 94.06 112 VAL A O 1
ATOM 870 N N . ARG A 1 113 ? -7.170 11.734 5.104 1.00 93.38 113 ARG A N 1
ATOM 871 C CA . ARG A 1 113 ? -6.242 12.557 5.887 1.00 93.38 113 ARG A CA 1
ATOM 872 C C . ARG A 1 113 ? -5.074 13.051 5.056 1.00 93.38 113 ARG A C 1
ATOM 874 O O . ARG A 1 113 ? -4.618 14.174 5.249 1.00 93.38 113 ARG A O 1
ATOM 881 N N . HIS A 1 114 ? -4.574 12.197 4.171 1.00 93.00 114 HIS A N 1
ATOM 882 C CA . HIS A 1 114 ? -3.458 12.526 3.301 1.00 93.00 114 HIS A CA 1
ATOM 883 C C . HIS A 1 114 ? -3.485 11.664 2.037 1.00 93.00 114 HIS A C 1
ATOM 885 O O . HIS A 1 114 ? -3.984 10.537 2.068 1.00 93.00 114 HIS A O 1
ATOM 891 N N . SER A 1 115 ? -2.965 12.195 0.930 1.00 94.44 115 SER A N 1
ATOM 892 C CA . SER A 1 115 ? -2.839 11.482 -0.345 1.00 94.44 115 SER A CA 1
ATOM 893 C C . SER A 1 115 ? -1.481 11.762 -0.974 1.00 94.44 115 SER A C 1
ATOM 895 O O . SER A 1 115 ? -1.097 12.922 -1.078 1.00 94.44 115 SER A O 1
ATOM 897 N N . TRP A 1 116 ? -0.798 10.717 -1.429 1.00 93.88 116 TRP A N 1
ATOM 898 C CA . TRP A 1 116 ? 0.466 10.807 -2.154 1.00 93.88 116 TRP A CA 1
ATOM 899 C C . TRP A 1 116 ? 0.299 10.277 -3.571 1.00 93.88 116 TRP A C 1
ATOM 901 O O . TRP A 1 116 ? -0.400 9.284 -3.791 1.00 93.88 116 TRP A O 1
ATOM 911 N N . ASN A 1 117 ? 1.006 10.890 -4.519 1.00 91.50 117 ASN A N 1
ATOM 912 C CA . ASN A 1 117 ? 1.225 10.276 -5.821 1.00 91.50 117 ASN A CA 1
ATOM 913 C C . ASN A 1 117 ? 2.249 9.144 -5.662 1.00 91.50 117 ASN A C 1
ATOM 915 O O . ASN A 1 117 ? 3.372 9.374 -5.208 1.00 91.50 117 ASN A O 1
ATOM 919 N N . LEU A 1 118 ? 1.867 7.924 -6.039 1.00 91.38 118 LEU A N 1
ATOM 920 C CA . LEU A 1 118 ? 2.719 6.751 -5.871 1.00 91.38 118 LEU A CA 1
ATOM 921 C C . LEU A 1 118 ? 3.958 6.790 -6.777 1.00 91.38 118 LEU A C 1
ATOM 923 O O . LEU A 1 118 ? 4.953 6.152 -6.450 1.00 91.38 118 LEU A O 1
ATOM 927 N N . THR A 1 119 ? 3.951 7.574 -7.863 1.00 87.12 119 THR A N 1
ATOM 928 C CA . THR A 1 119 ? 5.151 7.775 -8.696 1.00 87.12 119 THR A CA 1
ATOM 929 C C . THR A 1 119 ? 6.278 8.481 -7.947 1.00 87.12 119 THR A C 1
ATOM 931 O O . THR A 1 119 ? 7.426 8.390 -8.361 1.00 87.12 119 THR A O 1
ATOM 934 N N . GLY A 1 120 ? 5.960 9.192 -6.862 1.00 89.31 120 GLY A N 1
ATOM 935 C CA . GLY A 1 120 ? 6.947 9.823 -5.993 1.00 89.31 120 GLY A CA 1
ATOM 936 C C . GLY A 1 120 ? 7.482 8.903 -4.896 1.00 89.31 120 GLY A C 1
ATOM 937 O O . GLY A 1 120 ? 8.234 9.381 -4.058 1.00 89.31 120 GLY A O 1
ATOM 938 N N . LEU A 1 121 ? 7.079 7.630 -4.820 1.00 93.12 121 LEU A N 1
ATOM 939 C CA . LEU A 1 121 ? 7.585 6.711 -3.797 1.00 93.12 121 LEU A CA 1
ATOM 940 C C . LEU A 1 121 ? 9.016 6.272 -4.143 1.00 93.12 121 LEU A C 1
ATOM 942 O O . LEU A 1 121 ? 9.217 5.488 -5.066 1.00 93.12 121 LEU A O 1
ATOM 946 N N . ASP A 1 122 ? 9.996 6.741 -3.372 1.00 91.75 122 ASP A N 1
ATOM 947 C CA . ASP A 1 122 ? 11.419 6.468 -3.612 1.00 91.75 122 ASP A CA 1
ATOM 948 C C . ASP A 1 122 ? 11.918 5.241 -2.842 1.00 91.75 122 ASP A C 1
ATOM 950 O O . ASP A 1 122 ? 12.567 4.361 -3.408 1.00 91.75 122 ASP A O 1
ATOM 954 N N . THR A 1 123 ? 11.615 5.165 -1.544 1.00 93.44 123 THR A N 1
ATOM 955 C CA . THR A 1 123 ? 12.166 4.133 -0.656 1.00 93.44 123 THR A CA 1
ATOM 956 C C . THR A 1 123 ? 11.077 3.527 0.231 1.00 93.44 123 THR A C 1
ATOM 958 O O . THR A 1 123 ? 10.228 4.231 0.786 1.00 93.44 123 THR A O 1
ATOM 961 N N . ILE A 1 124 ? 11.128 2.203 0.389 1.00 95.50 124 ILE A N 1
ATOM 962 C CA . ILE A 1 124 ? 10.369 1.426 1.371 1.00 95.50 124 ILE A CA 1
ATOM 963 C C . ILE A 1 124 ? 11.375 0.829 2.354 1.00 95.50 124 ILE A C 1
ATOM 965 O O . ILE A 1 124 ? 12.237 0.033 1.974 1.00 95.50 124 ILE A O 1
ATOM 969 N N . GLU A 1 125 ? 11.244 1.184 3.627 1.00 93.56 125 GLU A N 1
ATOM 970 C CA . GLU A 1 125 ? 12.070 0.629 4.697 1.00 93.56 125 GLU A CA 1
ATOM 971 C C . GLU A 1 125 ? 11.238 -0.255 5.619 1.00 93.56 125 GLU A C 1
ATOM 973 O O . GLU A 1 125 ? 10.239 0.183 6.190 1.00 93.56 125 GLU A O 1
ATOM 978 N N . HIS A 1 126 ? 11.676 -1.493 5.820 1.00 91.06 126 HIS A N 1
ATOM 979 C CA . HIS A 1 126 ? 11.119 -2.350 6.853 1.00 91.06 126 HIS A CA 1
ATOM 980 C C . HIS A 1 126 ? 11.770 -2.032 8.201 1.00 91.06 126 HIS A C 1
ATOM 982 O O . HIS A 1 126 ? 12.956 -2.274 8.436 1.00 91.06 126 HIS A O 1
ATOM 988 N N . ASN A 1 127 ? 10.964 -1.493 9.112 1.00 85.19 127 ASN A N 1
ATOM 989 C CA . ASN A 1 127 ? 11.403 -1.050 10.430 1.00 85.19 127 ASN A CA 1
ATOM 990 C C . ASN A 1 127 ? 11.184 -2.099 11.517 1.00 85.19 127 ASN A C 1
ATOM 992 O O . ASN A 1 127 ? 11.666 -1.908 12.627 1.00 85.19 127 ASN A O 1
ATOM 996 N N . GLY A 1 128 ? 10.491 -3.201 11.237 1.00 67.75 128 GLY A N 1
ATOM 997 C CA . GLY A 1 128 ? 10.397 -4.329 12.158 1.00 67.75 128 GLY A CA 1
ATOM 998 C C . GLY A 1 128 ? 11.675 -5.178 12.177 1.00 67.75 128 GLY A C 1
ATOM 999 O O . GLY A 1 128 ? 12.387 -5.244 11.182 1.00 67.75 128 GLY A O 1
ATOM 1000 N N . ILE A 1 129 ? 11.877 -5.895 13.286 1.00 57.47 129 ILE A N 1
ATOM 1001 C CA . ILE A 1 129 ? 12.898 -6.925 13.582 1.00 57.47 129 ILE A CA 1
ATOM 1002 C C . ILE A 1 129 ? 14.043 -6.433 14.498 1.00 57.47 129 ILE A C 1
ATOM 1004 O O . ILE A 1 129 ? 14.830 -5.550 14.164 1.00 57.47 129 ILE A O 1
ATOM 1008 N N . GLY A 1 130 ? 14.062 -7.044 15.692 1.00 52.62 130 GLY A N 1
ATOM 1009 C CA . GLY A 1 130 ? 14.787 -6.702 16.924 1.00 52.62 130 GLY A CA 1
ATOM 1010 C C . GLY A 1 130 ? 13.834 -6.867 18.130 1.00 52.62 130 GLY A C 1
ATOM 1011 O O . GLY A 1 130 ? 12.627 -6.718 17.929 1.00 52.62 130 GLY A O 1
ATOM 1012 N N . PRO A 1 131 ? 14.301 -7.184 19.356 1.00 54.28 131 PRO A N 1
ATOM 1013 C CA . PRO A 1 131 ? 13.418 -7.372 20.521 1.00 54.28 131 PRO A CA 1
ATOM 1014 C C . PRO A 1 131 ? 12.602 -6.115 20.868 1.00 54.28 131 PRO A C 1
ATOM 1016 O O . PRO A 1 131 ? 11.499 -6.223 21.396 1.00 54.28 131 PRO A O 1
ATOM 1019 N N . ASP A 1 132 ? 13.110 -4.937 20.497 1.00 57.12 132 ASP A N 1
ATOM 1020 C CA . ASP A 1 132 ? 12.526 -3.639 20.844 1.00 57.12 132 ASP A CA 1
ATOM 1021 C C . ASP A 1 132 ? 11.644 -3.025 19.739 1.00 57.12 132 ASP A C 1
ATOM 1023 O O . ASP A 1 132 ? 11.051 -1.964 19.945 1.00 57.12 132 ASP A O 1
ATOM 1027 N N . LYS A 1 133 ? 11.549 -3.646 18.549 1.00 60.78 133 LYS A N 1
ATOM 1028 C CA . LYS A 1 133 ? 10.816 -3.074 17.403 1.00 60.78 133 LYS A CA 1
ATOM 1029 C C . LYS A 1 133 ? 9.500 -3.804 17.128 1.00 60.78 133 LYS A C 1
ATOM 1031 O O . LYS A 1 133 ? 9.486 -5.033 17.048 1.00 60.78 133 LYS A O 1
ATOM 1036 N N . PRO A 1 134 ? 8.386 -3.081 16.915 1.00 68.00 134 PRO A N 1
ATOM 1037 C CA . PRO A 1 134 ? 7.093 -3.721 16.743 1.00 68.00 134 PRO A CA 1
ATOM 1038 C C . PRO A 1 134 ? 6.997 -4.453 15.394 1.00 68.00 134 PRO A C 1
ATOM 1040 O O . PRO A 1 134 ? 7.421 -3.954 14.348 1.00 68.00 134 PRO A O 1
ATOM 1043 N N . LYS A 1 135 ? 6.424 -5.663 15.424 1.00 75.81 135 LYS A N 1
ATOM 1044 C CA . LYS A 1 135 ? 6.119 -6.458 14.226 1.00 75.81 135 LYS A CA 1
ATOM 1045 C C . LYS A 1 135 ? 5.201 -5.657 13.297 1.00 75.81 135 LYS A C 1
ATOM 1047 O O . LYS A 1 135 ? 4.209 -5.099 13.754 1.00 75.81 135 LYS A O 1
ATOM 1052 N N . GLY A 1 136 ? 5.512 -5.638 12.001 1.00 86.25 136 GLY A N 1
ATOM 1053 C CA . GLY A 1 136 ? 4.709 -4.915 11.011 1.00 86.25 136 GLY A CA 1
ATOM 1054 C C . GLY A 1 136 ? 4.993 -3.408 10.938 1.00 86.25 136 GLY A C 1
ATOM 1055 O O . GLY A 1 136 ? 4.146 -2.655 10.462 1.00 86.25 136 GLY A O 1
ATOM 1056 N N . ALA A 1 137 ? 6.138 -2.946 11.445 1.00 91.25 137 ALA A N 1
ATOM 1057 C CA . ALA A 1 137 ? 6.564 -1.560 11.288 1.00 91.25 137 ALA A CA 1
ATOM 1058 C C . ALA A 1 137 ? 7.312 -1.345 9.971 1.00 91.25 137 ALA A C 1
ATOM 1060 O O . ALA A 1 137 ? 8.235 -2.093 9.645 1.00 91.25 137 ALA A O 1
ATOM 1061 N N . PHE A 1 138 ? 6.976 -0.280 9.252 1.00 93.88 138 PHE A N 1
ATOM 1062 C CA . PHE A 1 138 ? 7.660 0.121 8.023 1.00 93.88 138 PHE A CA 1
ATOM 1063 C C . PHE A 1 138 ? 7.612 1.640 7.845 1.00 93.88 138 PHE A C 1
ATOM 1065 O O . PHE A 1 138 ? 6.839 2.325 8.514 1.00 93.88 138 PHE A O 1
ATOM 1072 N N . ALA A 1 139 ? 8.454 2.180 6.971 1.00 94.06 139 ALA A N 1
ATOM 1073 C CA . ALA A 1 139 ? 8.436 3.582 6.583 1.00 94.06 139 ALA A CA 1
ATOM 1074 C C . ALA A 1 139 ? 8.401 3.737 5.064 1.00 94.06 139 ALA A C 1
ATOM 1076 O O . ALA A 1 139 ? 8.992 2.945 4.328 1.00 94.06 139 ALA A O 1
ATOM 1077 N N . LEU A 1 140 ? 7.704 4.779 4.618 1.00 95.38 140 LEU A N 1
ATOM 1078 C CA . LEU A 1 140 ? 7.623 5.188 3.221 1.00 95.38 140 LEU A CA 1
ATOM 1079 C C . LEU A 1 140 ? 8.292 6.551 3.057 1.00 95.38 140 LEU A C 1
ATOM 1081 O O . LEU A 1 140 ? 8.022 7.477 3.827 1.00 95.38 140 LEU A O 1
ATOM 1085 N N . PHE A 1 141 ? 9.144 6.667 2.047 1.00 94.12 141 PHE A N 1
ATOM 1086 C CA . PHE A 1 141 ? 9.856 7.892 1.709 1.00 94.12 141 PHE A CA 1
ATOM 1087 C C . PHE A 1 141 ? 9.378 8.359 0.340 1.00 94.12 141 PHE A C 1
ATOM 1089 O O . PHE A 1 141 ? 9.529 7.639 -0.649 1.00 94.12 141 PHE A O 1
ATOM 1096 N N . PHE A 1 142 ? 8.798 9.554 0.297 1.00 92.88 142 PHE A N 1
ATOM 1097 C CA . PHE A 1 142 ? 8.338 10.173 -0.939 1.00 92.88 142 PHE A CA 1
ATOM 1098 C C . PHE A 1 142 ? 9.308 11.275 -1.366 1.00 92.88 142 PHE A C 1
ATOM 1100 O O . PHE A 1 142 ? 9.787 12.050 -0.539 1.00 92.88 142 PHE A O 1
ATOM 1107 N N . SER A 1 143 ? 9.605 11.352 -2.658 1.00 88.62 143 SER A N 1
ATOM 1108 C CA . SER A 1 143 ? 10.435 12.403 -3.236 1.00 88.62 143 SER A CA 1
ATOM 1109 C C . SER A 1 143 ? 9.820 13.776 -2.969 1.00 88.62 143 SER A C 1
ATOM 1111 O O . SER A 1 143 ? 8.636 13.997 -3.218 1.00 88.62 143 SER A O 1
ATOM 1113 N N . GLY A 1 144 ? 10.636 14.709 -2.478 1.00 84.50 144 GLY A N 1
ATOM 1114 C CA . GLY A 1 144 ? 10.194 16.061 -2.129 1.00 84.50 144 GLY A CA 1
ATOM 1115 C C . GLY A 1 144 ? 9.612 16.202 -0.719 1.00 84.50 144 GLY A C 1
ATOM 1116 O O . GLY A 1 144 ? 9.410 17.332 -0.280 1.00 84.50 144 GLY A O 1
ATOM 1117 N N . GLU A 1 145 ? 9.404 15.104 0.015 1.00 87.25 145 GLU A N 1
ATOM 1118 C CA . GLU A 1 145 ? 9.032 15.159 1.430 1.00 87.25 145 GLU A CA 1
ATOM 1119 C C . GLU A 1 145 ? 10.286 15.234 2.322 1.00 87.25 145 GLU A C 1
ATOM 1121 O O . GLU A 1 145 ? 11.260 14.513 2.088 1.00 87.25 145 GLU A O 1
ATOM 1126 N N . PRO A 1 146 ? 10.290 16.085 3.365 1.00 83.56 146 PRO A N 1
ATOM 1127 C CA . PRO A 1 146 ? 11.448 16.252 4.243 1.00 83.56 146 PRO A CA 1
ATOM 1128 C C . PRO A 1 146 ? 11.628 15.089 5.227 1.00 83.56 146 PRO A C 1
ATOM 1130 O O . PRO A 1 146 ? 12.714 14.908 5.778 1.00 83.56 146 PRO A O 1
ATOM 1133 N N . THR A 1 147 ? 10.569 14.323 5.493 1.00 87.44 147 THR A N 1
ATOM 1134 C CA . THR A 1 147 ? 10.553 13.257 6.497 1.00 87.44 147 THR A CA 1
ATOM 1135 C C . THR A 1 147 ? 9.884 11.998 5.962 1.00 87.44 147 THR A C 1
ATOM 1137 O O . THR A 1 147 ? 9.080 12.029 5.031 1.00 87.44 147 THR A O 1
ATOM 1140 N N . SER A 1 148 ? 10.229 10.860 6.565 1.00 89.94 148 SER A N 1
ATOM 1141 C CA . SER A 1 148 ? 9.592 9.587 6.254 1.00 89.94 148 SER A CA 1
ATOM 1142 C C . SER A 1 148 ? 8.279 9.411 7.006 1.00 89.94 148 SER A C 1
ATOM 1144 O O . SER A 1 148 ? 8.113 9.851 8.147 1.00 89.94 148 SER A O 1
ATOM 1146 N N . TRP A 1 149 ? 7.346 8.709 6.370 1.00 91.69 149 TRP A N 1
ATOM 1147 C CA . TRP A 1 149 ? 6.066 8.355 6.964 1.00 91.69 149 TRP A CA 1
ATOM 1148 C C . TRP A 1 149 ? 6.165 6.975 7.592 1.00 91.69 149 TRP A C 1
ATOM 1150 O O . TRP A 1 149 ? 6.278 5.977 6.881 1.00 91.69 149 TRP A O 1
ATOM 1160 N N . GLN A 1 150 ? 6.152 6.927 8.923 1.00 91.12 150 GLN A N 1
ATOM 1161 C CA . GLN A 1 150 ? 6.270 5.690 9.688 1.00 91.12 150 GLN A CA 1
ATOM 1162 C C . GLN A 1 150 ? 4.899 5.094 9.993 1.00 91.12 150 GLN A C 1
ATOM 1164 O O . GLN A 1 150 ? 3.989 5.778 10.467 1.00 91.12 150 GLN A O 1
ATOM 1169 N N . TRP A 1 151 ? 4.786 3.791 9.778 1.00 92.56 151 TRP A N 1
ATOM 1170 C CA . TRP A 1 151 ? 3.551 3.042 9.916 1.00 92.56 151 TRP A CA 1
ATOM 1171 C C . TRP A 1 151 ? 3.768 1.822 10.789 1.00 92.56 151 TRP A C 1
ATOM 1173 O O . TRP A 1 151 ? 4.833 1.202 10.785 1.00 92.56 151 TRP A O 1
ATOM 1183 N N . LEU A 1 152 ? 2.718 1.463 11.516 1.00 91.69 152 LEU A N 1
ATOM 1184 C CA . LEU A 1 152 ? 2.654 0.235 12.281 1.00 91.69 152 LEU A CA 1
ATOM 1185 C C . LEU A 1 152 ? 1.359 -0.479 11.927 1.00 91.69 152 LEU A C 1
ATOM 1187 O O . LEU A 1 152 ? 0.286 0.102 12.060 1.00 91.69 152 LEU A O 1
ATOM 1191 N N . VAL A 1 153 ? 1.459 -1.721 11.466 1.00 92.00 153 VAL A N 1
ATOM 1192 C CA . VAL A 1 153 ? 0.297 -2.542 11.108 1.00 92.00 153 VAL A CA 1
ATOM 1193 C C . VAL A 1 153 ? -0.588 -2.786 12.333 1.00 92.00 153 VAL A C 1
ATOM 1195 O O . VAL A 1 153 ? -0.106 -2.990 13.453 1.00 92.00 153 VAL A O 1
ATOM 1198 N N . GLU A 1 154 ? -1.903 -2.748 12.128 1.00 90.38 154 GLU A N 1
ATOM 1199 C CA . GLU A 1 154 ? -2.860 -3.079 13.179 1.00 90.38 154 GLU A CA 1
ATOM 1200 C C . GLU A 1 154 ? -2.717 -4.551 13.596 1.00 90.38 154 GLU A C 1
ATOM 1202 O O . GLU A 1 154 ? -2.599 -5.450 12.770 1.00 90.38 154 GLU A O 1
ATOM 1207 N N . THR A 1 155 ? -2.774 -4.816 14.898 1.00 86.75 155 THR A N 1
ATOM 1208 C CA . THR A 1 155 ? -2.521 -6.142 15.495 1.00 86.75 155 THR A CA 1
ATOM 1209 C C . THR A 1 155 ? -3.476 -7.241 15.029 1.00 86.75 155 THR A C 1
ATOM 1211 O O . THR A 1 155 ? -3.175 -8.425 15.163 1.00 86.75 155 THR A O 1
ATOM 1214 N N . ARG A 1 156 ? -4.638 -6.845 14.502 1.00 86.12 156 ARG A N 1
ATOM 1215 C CA . ARG A 1 156 ? -5.688 -7.737 13.998 1.00 86.12 156 ARG A CA 1
ATOM 1216 C C . ARG A 1 156 ? -5.483 -8.159 12.546 1.00 86.12 156 ARG A C 1
ATOM 1218 O O . ARG A 1 156 ? -6.178 -9.063 12.093 1.00 86.12 156 ARG A O 1
ATOM 1225 N N . GLU A 1 157 ? -4.598 -7.488 11.814 1.00 89.69 157 GLU A N 1
ATOM 1226 C CA . GLU A 1 157 ? -4.274 -7.870 10.442 1.00 89.69 157 GLU A CA 1
ATOM 1227 C C . GLU A 1 157 ? -3.510 -9.199 10.406 1.00 89.69 157 GLU A C 1
ATOM 1229 O O . GLU A 1 157 ? -2.903 -9.632 11.391 1.00 89.69 157 GLU A O 1
ATOM 1234 N N . SER A 1 158 ? -3.542 -9.866 9.250 1.00 90.25 158 SER A N 1
ATOM 1235 C CA . SER A 1 158 ? -2.781 -11.100 9.060 1.00 90.25 158 SER A CA 1
ATOM 1236 C C . SER A 1 158 ? -1.279 -10.835 9.213 1.00 90.25 158 SER A C 1
ATOM 1238 O O . SER A 1 158 ? -0.773 -9.745 8.939 1.00 90.25 158 SER A O 1
ATOM 1240 N N . VAL A 1 159 ? -0.524 -11.865 9.602 1.00 89.44 159 VAL A N 1
ATOM 1241 C CA . VAL A 1 159 ? 0.940 -11.760 9.736 1.00 89.44 159 VAL A CA 1
ATOM 1242 C C . VAL A 1 159 ? 1.641 -11.415 8.416 1.00 89.44 159 VAL A C 1
ATOM 1244 O O . VAL A 1 159 ? 2.774 -10.942 8.435 1.00 89.44 159 VAL A O 1
ATOM 1247 N N . THR A 1 160 ? 0.968 -11.645 7.287 1.00 91.88 160 THR A N 1
ATOM 1248 C CA . THR A 1 160 ? 1.433 -11.356 5.929 1.00 91.88 160 THR A CA 1
ATOM 1249 C C . THR A 1 160 ? 0.908 -10.034 5.371 1.00 91.88 160 THR A C 1
ATOM 1251 O O . THR A 1 160 ? 1.439 -9.583 4.362 1.00 91.88 160 THR A O 1
ATOM 1254 N N . ALA A 1 161 ? -0.056 -9.369 6.020 1.00 93.12 161 ALA A N 1
ATOM 1255 C CA . ALA A 1 161 ? -0.762 -8.209 5.467 1.00 93.12 161 ALA A CA 1
ATOM 1256 C C . ALA A 1 161 ? 0.172 -7.067 5.045 1.00 93.12 161 ALA A C 1
ATOM 1258 O O . ALA A 1 161 ? -0.029 -6.446 4.005 1.00 93.12 161 ALA A O 1
ATOM 1259 N N . MET A 1 162 ? 1.223 -6.808 5.826 1.00 95.06 162 MET A N 1
ATOM 1260 C CA .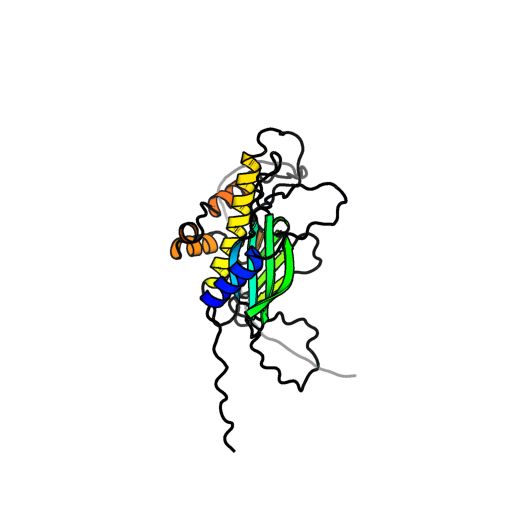 MET A 1 162 ? 2.240 -5.822 5.462 1.00 95.06 162 MET A CA 1
ATOM 1261 C C . MET A 1 162 ? 2.968 -6.215 4.174 1.00 95.06 162 MET A C 1
ATOM 1263 O O . MET A 1 162 ? 3.075 -5.398 3.272 1.00 95.06 162 MET A O 1
ATOM 1267 N N . HIS A 1 163 ? 3.439 -7.458 4.067 1.00 94.50 163 HIS A N 1
ATOM 1268 C CA . HIS A 1 163 ? 4.152 -7.939 2.883 1.00 94.50 163 HIS A CA 1
ATOM 1269 C C . HIS A 1 163 ? 3.250 -7.951 1.647 1.00 94.50 163 HIS A C 1
ATOM 1271 O O . HIS A 1 163 ? 3.683 -7.534 0.579 1.00 94.50 163 HIS A O 1
ATOM 1277 N N . GLU A 1 164 ? 1.983 -8.342 1.797 1.00 95.12 164 GLU A N 1
ATOM 1278 C CA . GLU A 1 164 ? 0.969 -8.240 0.740 1.00 95.12 164 GLU A CA 1
ATOM 1279 C C . GLU A 1 164 ? 0.796 -6.792 0.265 1.00 95.12 164 GLU A C 1
ATOM 1281 O O . GLU A 1 164 ? 0.776 -6.514 -0.936 1.00 95.12 164 GLU A O 1
ATOM 1286 N N . PHE A 1 165 ? 0.706 -5.852 1.209 1.00 96.94 165 PHE A N 1
ATOM 1287 C CA . PHE A 1 165 ? 0.551 -4.436 0.907 1.00 96.94 165 PHE A CA 1
ATOM 1288 C C . PHE A 1 165 ? 1.801 -3.848 0.240 1.00 96.94 165 PHE A C 1
ATOM 1290 O O . PHE A 1 165 ? 1.689 -3.204 -0.801 1.00 96.94 165 PHE A O 1
ATOM 1297 N N . LEU A 1 166 ? 2.997 -4.108 0.768 1.00 96.44 166 LEU A N 1
ATOM 1298 C CA . LEU A 1 166 ? 4.252 -3.637 0.177 1.00 96.44 166 LEU A CA 1
ATOM 1299 C C . LEU A 1 166 ? 4.490 -4.250 -1.208 1.00 96.44 166 LEU A C 1
ATOM 1301 O O . LEU A 1 166 ? 4.876 -3.536 -2.133 1.00 96.44 166 LEU A O 1
ATOM 1305 N N . TRP A 1 167 ? 4.174 -5.537 -1.387 1.00 96.06 167 TRP A N 1
ATOM 1306 C CA . TRP A 1 167 ? 4.186 -6.178 -2.700 1.00 96.06 167 TRP A CA 1
ATOM 1307 C C . TRP A 1 167 ? 3.258 -5.450 -3.676 1.00 96.06 167 TRP A C 1
ATOM 1309 O O . TRP A 1 167 ? 3.655 -5.187 -4.807 1.00 96.06 167 TRP A O 1
ATOM 1319 N N . SER A 1 168 ? 2.060 -5.056 -3.234 1.00 96.06 168 SER A N 1
ATOM 1320 C CA . SER A 1 168 ? 1.095 -4.348 -4.082 1.00 96.06 168 SER A CA 1
ATOM 1321 C C . SER A 1 168 ? 1.598 -2.972 -4.550 1.00 96.06 168 SER A C 1
ATOM 1323 O O . SER A 1 168 ? 1.382 -2.614 -5.708 1.00 96.06 168 SER A O 1
ATOM 1325 N N . LEU A 1 169 ? 2.334 -2.235 -3.703 1.00 95.69 169 LEU A N 1
ATOM 1326 C CA . LEU A 1 169 ? 2.984 -0.970 -4.081 1.00 95.69 169 LEU A CA 1
ATOM 1327 C C . LEU A 1 169 ? 4.039 -1.201 -5.171 1.00 95.69 169 LEU A C 1
ATOM 1329 O O . LEU A 1 169 ? 4.032 -0.533 -6.205 1.00 95.69 169 LEU A O 1
ATOM 1333 N N . CYS A 1 170 ? 4.912 -2.187 -4.955 1.00 94.75 170 CYS A N 1
ATOM 1334 C CA . CYS A 1 170 ? 5.958 -2.575 -5.897 1.00 94.75 170 CYS A CA 1
ATOM 1335 C C . CYS A 1 170 ? 5.384 -3.059 -7.235 1.00 94.75 170 CYS A C 1
ATOM 1337 O O . CYS A 1 170 ? 5.867 -2.666 -8.297 1.00 94.75 170 CYS A O 1
ATOM 1339 N N . ALA A 1 171 ? 4.338 -3.886 -7.195 1.00 93.12 171 ALA A N 1
ATOM 1340 C CA . ALA A 1 171 ? 3.692 -4.429 -8.383 1.00 93.12 171 ALA A CA 1
ATOM 1341 C C . ALA A 1 171 ? 3.088 -3.319 -9.250 1.00 93.12 171 ALA A C 1
ATOM 1343 O O . ALA A 1 171 ? 3.305 -3.303 -10.461 1.00 93.12 171 ALA A O 1
ATOM 1344 N N . LEU A 1 172 ? 2.397 -2.354 -8.635 1.00 91.69 172 LEU A N 1
ATOM 1345 C CA . LEU A 1 172 ? 1.837 -1.210 -9.354 1.00 91.69 172 LEU A CA 1
ATOM 1346 C C . LEU A 1 172 ? 2.914 -0.309 -9.957 1.00 91.69 172 LEU A C 1
ATOM 1348 O O . LEU A 1 172 ? 2.757 0.119 -11.100 1.00 91.69 172 LEU A O 1
ATOM 1352 N N . ALA A 1 173 ? 4.011 -0.057 -9.235 1.00 88.69 173 ALA A N 1
ATOM 1353 C CA . ALA A 1 173 ? 5.134 0.709 -9.770 1.00 88.69 173 ALA A CA 1
ATOM 1354 C C . ALA A 1 173 ? 5.684 0.054 -11.050 1.00 88.69 173 ALA A C 1
ATOM 1356 O O . ALA A 1 173 ? 5.776 0.702 -12.091 1.00 88.69 173 ALA A O 1
ATOM 1357 N N . VAL A 1 174 ? 5.950 -1.258 -11.017 1.00 87.19 174 VAL A N 1
ATOM 1358 C CA . VAL A 1 174 ? 6.442 -2.005 -12.189 1.00 87.19 174 VAL A CA 1
ATOM 1359 C C . VAL A 1 174 ? 5.423 -2.017 -13.329 1.00 87.19 174 VAL A C 1
ATOM 1361 O O . VAL A 1 174 ? 5.785 -1.737 -14.472 1.00 87.19 174 VAL A O 1
ATOM 1364 N N . GLN A 1 175 ? 4.152 -2.304 -13.040 1.00 85.75 175 GLN A N 1
ATOM 1365 C CA . GLN A 1 175 ? 3.103 -2.374 -14.058 1.00 85.75 175 GLN A CA 1
ATOM 1366 C C . GLN A 1 175 ? 2.921 -1.036 -14.786 1.00 85.75 175 GLN A C 1
ATOM 1368 O O . GLN A 1 175 ? 2.751 -1.016 -16.008 1.00 85.75 175 GLN A O 1
ATOM 1373 N N . ASN A 1 176 ? 2.984 0.083 -14.060 1.00 82.44 176 ASN A N 1
ATOM 1374 C CA . ASN A 1 176 ? 2.830 1.409 -14.651 1.00 82.44 176 ASN A CA 1
ATOM 1375 C C . ASN A 1 176 ? 3.989 1.752 -15.599 1.00 82.44 176 ASN A C 1
ATOM 1377 O O . ASN A 1 176 ?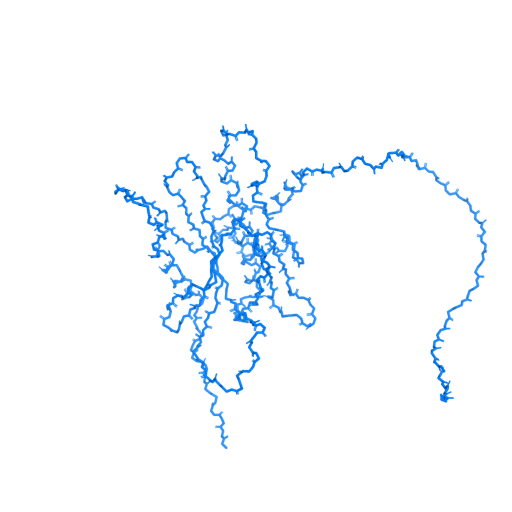 3.748 2.250 -16.697 1.00 82.44 176 ASN A O 1
ATOM 1381 N N . ASN A 1 177 ? 5.222 1.376 -15.244 1.00 75.56 177 ASN A N 1
ATOM 1382 C CA . ASN A 1 177 ? 6.391 1.559 -16.114 1.00 75.56 177 ASN A CA 1
ATOM 1383 C C . ASN A 1 177 ? 6.297 0.769 -17.417 1.00 75.56 177 ASN A C 1
ATOM 1385 O O . ASN A 1 177 ? 6.682 1.253 -18.481 1.00 75.56 177 ASN A O 1
ATOM 1389 N N . VAL A 1 178 ? 5.823 -0.479 -17.343 1.00 72.31 178 VAL A N 1
ATOM 1390 C CA . VAL A 1 178 ? 5.662 -1.321 -18.535 1.00 72.31 178 VAL A CA 1
ATOM 1391 C C . VAL A 1 178 ? 4.642 -0.688 -19.485 1.00 72.31 178 VAL A C 1
ATOM 1393 O O . VAL A 1 178 ? 4.900 -0.598 -20.686 1.00 72.31 178 VAL A O 1
ATOM 1396 N N . ARG A 1 179 ? 3.522 -0.173 -18.957 1.00 66.44 179 ARG A N 1
ATOM 1397 C CA . ARG A 1 179 ? 2.502 0.541 -19.751 1.00 66.44 179 ARG A CA 1
ATOM 1398 C C . ARG A 1 179 ? 3.037 1.821 -20.396 1.00 66.44 179 ARG A C 1
ATOM 1400 O O . ARG A 1 179 ? 2.682 2.117 -21.539 1.00 66.44 179 ARG A O 1
ATOM 1407 N N . GLU A 1 180 ? 3.893 2.561 -19.699 1.00 66.00 180 GLU A N 1
ATOM 1408 C CA . GLU A 1 180 ? 4.524 3.771 -20.234 1.00 66.00 180 GLU A CA 1
ATOM 1409 C C . GLU A 1 180 ? 5.487 3.448 -21.388 1.00 66.00 180 GLU A C 1
ATOM 1411 O O . GLU A 1 180 ? 5.398 4.050 -22.459 1.00 66.00 180 GLU A O 1
ATOM 1416 N N . LYS A 1 181 ? 6.340 2.425 -21.237 1.00 64.38 181 LYS A N 1
ATOM 1417 C CA . LYS A 1 181 ? 7.281 1.997 -22.291 1.00 64.38 181 LYS A CA 1
ATOM 1418 C C . LYS A 1 181 ? 6.583 1.525 -23.567 1.00 64.38 181 LYS A C 1
ATOM 1420 O O . LYS A 1 181 ? 7.071 1.790 -24.663 1.00 64.38 181 LYS A O 1
ATOM 1425 N N . ILE A 1 182 ? 5.448 0.836 -23.439 1.00 62.28 182 ILE A N 1
ATOM 1426 C CA . ILE A 1 182 ? 4.661 0.377 -24.595 1.00 62.28 182 ILE A CA 1
ATOM 1427 C C . ILE A 1 182 ? 4.007 1.568 -25.317 1.00 62.28 182 ILE A C 1
ATOM 1429 O O . ILE A 1 182 ? 3.960 1.578 -26.546 1.00 62.28 182 ILE A O 1
ATOM 1433 N N . GLY A 1 183 ? 3.549 2.585 -24.577 1.00 55.84 183 GLY A N 1
ATOM 1434 C CA . GLY A 1 183 ? 2.936 3.793 -25.145 1.00 55.84 183 GLY A CA 1
ATOM 1435 C C . GLY A 1 183 ? 3.928 4.788 -25.759 1.00 55.84 183 GLY A C 1
ATOM 1436 O O . GLY A 1 183 ? 3.576 5.496 -26.698 1.00 55.84 183 GLY A O 1
ATOM 1437 N N . SER A 1 184 ? 5.174 4.823 -25.276 1.00 53.94 184 SER A N 1
ATOM 1438 C CA . SER A 1 184 ? 6.183 5.832 -25.645 1.00 53.94 184 SER A CA 1
ATOM 1439 C C . SER A 1 184 ? 7.149 5.406 -26.765 1.00 53.94 184 SER A C 1
ATOM 1441 O O . SER A 1 184 ? 8.190 6.023 -26.979 1.00 53.94 184 SER A O 1
ATOM 1443 N N . LYS A 1 185 ? 6.819 4.375 -27.556 1.00 49.25 185 LYS A N 1
ATOM 1444 C CA . LYS A 1 185 ? 7.681 3.872 -28.651 1.00 49.25 185 LYS A CA 1
ATOM 1445 C C . LYS A 1 185 ? 7.874 4.856 -29.833 1.00 49.25 185 LYS A C 1
ATOM 1447 O O . LYS A 1 185 ? 8.396 4.453 -30.867 1.00 49.25 185 LYS A O 1
ATOM 1452 N N . VAL A 1 186 ? 7.443 6.118 -29.707 1.00 44.69 186 VAL A N 1
ATOM 1453 C CA . VAL A 1 186 ? 7.448 7.144 -30.774 1.00 44.69 186 VAL A CA 1
ATOM 1454 C C . VAL A 1 186 ? 8.359 8.350 -30.474 1.00 44.69 186 VAL A C 1
ATOM 1456 O O . VAL A 1 186 ? 8.658 9.102 -31.392 1.00 44.69 186 VAL A O 1
ATOM 1459 N N . PHE A 1 187 ? 8.882 8.529 -29.258 1.00 42.47 187 PHE A N 1
ATOM 1460 C CA . PHE A 1 187 ? 9.826 9.620 -28.963 1.00 42.47 187 PHE A CA 1
ATOM 1461 C C . PHE A 1 187 ? 11.007 9.099 -28.148 1.00 42.47 187 PHE A C 1
ATOM 1463 O O . PHE A 1 187 ? 11.074 9.238 -26.930 1.00 42.47 187 PHE A O 1
ATOM 1470 N N . VAL A 1 188 ? 11.935 8.456 -28.850 1.00 46.75 188 VAL A N 1
ATOM 1471 C CA . VAL A 1 188 ? 13.274 8.188 -28.331 1.00 46.75 188 VAL A CA 1
ATOM 1472 C C . VAL A 1 188 ? 14.125 9.370 -28.762 1.00 46.75 188 VAL A C 1
ATOM 1474 O O . VAL A 1 188 ? 14.291 9.574 -29.958 1.00 46.75 188 VAL A O 1
ATOM 1477 N N . ASP A 1 189 ? 14.494 10.208 -27.795 1.00 38.03 189 ASP A N 1
ATOM 1478 C CA . ASP A 1 189 ? 15.793 10.879 -27.650 1.00 38.03 189 ASP A CA 1
ATOM 1479 C C . ASP A 1 189 ? 15.616 12.039 -26.654 1.00 38.03 189 ASP A C 1
ATOM 1481 O O . ASP A 1 189 ? 14.894 12.998 -26.917 1.00 38.03 189 ASP A O 1
ATOM 1485 N N . ASN A 1 190 ? 16.293 11.938 -25.504 1.00 36.97 190 ASN A N 1
ATOM 1486 C CA . ASN A 1 190 ? 16.312 12.868 -24.359 1.00 36.97 190 ASN A CA 1
ATOM 1487 C C . ASN A 1 190 ? 15.216 12.685 -23.298 1.00 36.97 190 ASN A C 1
ATOM 1489 O O . ASN A 1 190 ? 14.298 13.485 -23.225 1.00 36.97 190 ASN A O 1
ATOM 1493 N N . TYR A 1 191 ? 15.379 11.719 -22.390 1.00 40.59 191 TYR A N 1
ATOM 1494 C CA . TYR A 1 191 ? 15.001 11.910 -20.980 1.00 40.59 191 TYR A CA 1
ATOM 1495 C C . TYR A 1 191 ? 15.815 10.949 -20.101 1.00 40.59 191 TYR A C 1
ATOM 1497 O O . TYR A 1 191 ? 15.432 9.810 -19.838 1.00 40.59 191 TYR A O 1
ATOM 1505 N N . ALA A 1 192 ? 16.974 11.422 -19.645 1.00 41.22 192 ALA A N 1
ATOM 1506 C CA . ALA A 1 192 ? 17.428 11.054 -18.312 1.00 41.22 192 ALA A CA 1
ATOM 1507 C C . ALA A 1 192 ? 16.449 11.715 -17.322 1.00 41.22 192 ALA A C 1
ATOM 1509 O O . ALA A 1 192 ? 16.053 12.851 -17.562 1.00 41.22 192 ALA A O 1
ATOM 1510 N N . ASP A 1 193 ? 16.079 11.015 -16.247 1.00 42.94 193 ASP A N 1
ATOM 1511 C CA . ASP A 1 193 ? 15.355 11.534 -15.063 1.00 42.94 193 ASP A CA 1
ATOM 1512 C C . ASP A 1 193 ? 13.838 11.255 -14.917 1.00 42.94 193 ASP A C 1
ATOM 1514 O O . ASP A 1 193 ? 13.200 11.809 -14.031 1.00 42.94 193 ASP A O 1
ATOM 1518 N N . GLY A 1 194 ? 13.241 10.352 -15.710 1.00 42.81 194 GLY A N 1
ATOM 1519 C CA . GLY A 1 194 ? 11.797 10.036 -15.601 1.00 42.81 194 GLY A CA 1
ATOM 1520 C C . GLY A 1 194 ? 11.400 8.567 -15.408 1.00 42.81 194 GLY A C 1
ATOM 1521 O O . GLY A 1 194 ? 10.219 8.279 -15.257 1.00 42.81 194 GLY A O 1
ATOM 1522 N N . CYS A 1 195 ? 12.338 7.614 -15.423 1.00 45.12 195 CYS A N 1
ATOM 1523 C CA . CYS A 1 195 ? 11.994 6.205 -15.206 1.00 45.12 195 CYS A CA 1
ATOM 1524 C C . CYS A 1 195 ? 11.688 5.983 -13.722 1.00 45.12 195 CYS A C 1
ATOM 1526 O O . CYS A 1 195 ? 12.622 5.906 -12.925 1.00 45.12 195 CYS A O 1
ATOM 1528 N N . VAL A 1 196 ? 10.411 5.856 -13.353 1.00 53.41 196 VAL A N 1
ATOM 1529 C CA . VAL A 1 196 ? 9.999 5.481 -11.991 1.00 53.41 196 VAL A CA 1
ATOM 1530 C C . VAL A 1 196 ? 10.521 4.073 -11.710 1.00 53.41 196 VAL A C 1
ATOM 1532 O O . VAL A 1 196 ? 9.881 3.078 -12.000 1.00 53.41 196 VAL A O 1
ATOM 1535 N N . ALA A 1 197 ? 11.738 3.949 -11.200 1.00 69.56 197 ALA A N 1
ATOM 1536 C CA . ALA A 1 197 ? 12.302 2.671 -10.801 1.00 69.56 197 ALA A CA 1
ATOM 1537 C C . ALA A 1 197 ? 11.452 2.057 -9.670 1.00 69.56 197 ALA A C 1
ATOM 1539 O O . ALA A 1 197 ? 10.803 2.773 -8.911 1.00 69.56 197 ALA A O 1
ATOM 1540 N N . LEU A 1 198 ? 11.451 0.725 -9.552 1.00 83.94 198 LEU A N 1
ATOM 1541 C CA . LEU A 1 198 ? 10.949 0.034 -8.359 1.00 83.94 198 LEU A CA 1
ATOM 1542 C C . LEU A 1 198 ? 11.502 0.756 -7.115 1.00 83.94 198 LEU A C 1
ATOM 1544 O O . LEU A 1 198 ? 12.709 1.031 -7.094 1.00 83.94 198 LEU A O 1
ATOM 1548 N N . PRO A 1 199 ? 10.672 1.048 -6.096 1.00 90.38 199 PRO A N 1
ATOM 1549 C CA . PRO A 1 199 ? 11.151 1.739 -4.912 1.00 90.38 199 PRO A CA 1
ATOM 1550 C C . PRO A 1 199 ? 12.299 0.956 -4.276 1.00 90.38 199 PRO A C 1
ATOM 1552 O O . PRO A 1 199 ? 12.312 -0.280 -4.255 1.00 90.38 199 PRO A O 1
ATOM 1555 N N . ARG A 1 200 ? 13.284 1.679 -3.749 1.00 91.19 200 ARG A N 1
ATOM 1556 C CA . ARG A 1 200 ? 14.425 1.082 -3.061 1.00 91.19 200 ARG A CA 1
ATOM 1557 C C . ARG A 1 200 ? 13.924 0.334 -1.833 1.00 91.19 200 ARG A C 1
ATOM 1559 O O . ARG A 1 200 ? 13.242 0.905 -0.989 1.00 91.19 200 ARG A O 1
ATOM 1566 N N . LEU A 1 201 ? 14.294 -0.937 -1.726 1.00 93.19 201 LEU A N 1
ATOM 1567 C CA . LEU A 1 201 ? 13.937 -1.781 -0.592 1.00 93.19 201 LEU A CA 1
ATOM 1568 C C . LEU A 1 201 ? 15.075 -1.773 0.433 1.00 93.19 201 LEU A C 1
ATOM 1570 O O . LEU A 1 201 ? 16.215 -2.112 0.110 1.00 93.19 201 LEU A O 1
ATOM 1574 N N . VAL A 1 202 ? 14.775 -1.353 1.663 1.00 92.50 202 VAL A N 1
ATOM 1575 C CA . VAL A 1 202 ? 15.731 -1.280 2.777 1.00 92.50 202 VAL A CA 1
ATOM 1576 C C . VAL A 1 202 ? 15.249 -2.187 3.901 1.00 92.50 202 VAL A C 1
ATOM 1578 O O . VAL A 1 202 ? 14.115 -2.062 4.356 1.00 92.50 202 VAL A O 1
ATOM 1581 N N . ARG A 1 203 ? 16.114 -3.107 4.357 1.00 90.00 203 ARG A N 1
ATOM 1582 C CA . ARG A 1 203 ? 15.804 -4.120 5.397 1.00 90.00 203 ARG A CA 1
ATOM 1583 C C . ARG A 1 203 ? 14.630 -5.051 5.059 1.00 90.00 203 ARG A C 1
ATOM 1585 O O . ARG A 1 203 ? 14.128 -5.749 5.928 1.00 90.00 203 ARG A O 1
ATOM 1592 N N . ILE A 1 204 ? 14.244 -5.073 3.792 1.00 90.56 204 ILE A N 1
ATOM 1593 C CA . ILE A 1 204 ? 13.337 -6.018 3.154 1.00 90.56 204 ILE A CA 1
ATOM 1594 C C . ILE A 1 204 ? 13.921 -6.310 1.779 1.00 90.56 204 ILE A C 1
ATOM 1596 O O . ILE A 1 204 ? 14.556 -5.435 1.183 1.00 90.56 204 ILE A O 1
ATOM 1600 N N . ASN A 1 205 ? 13.768 -7.535 1.295 1.00 87.88 205 ASN A N 1
ATOM 1601 C CA . ASN A 1 205 ? 14.284 -7.931 -0.009 1.00 87.88 205 ASN A CA 1
ATOM 1602 C C . ASN A 1 205 ? 13.136 -8.273 -0.970 1.00 87.88 205 ASN A C 1
ATOM 1604 O O . ASN A 1 205 ? 11.977 -8.430 -0.576 1.00 87.88 205 ASN A O 1
ATOM 1608 N N . VAL A 1 206 ? 13.447 -8.297 -2.266 1.00 91.19 206 VAL A N 1
ATOM 1609 C CA . VAL A 1 206 ? 12.433 -8.541 -3.300 1.00 91.19 206 VAL A CA 1
ATOM 1610 C C . VAL A 1 206 ? 11.977 -9.999 -3.281 1.00 91.19 206 VAL A C 1
ATOM 1612 O O . VAL A 1 206 ? 10.827 -10.291 -3.602 1.00 91.19 206 VAL A O 1
ATOM 1615 N N . GLU A 1 207 ? 12.860 -10.899 -2.858 1.00 92.12 207 GLU A N 1
ATOM 1616 C CA . GLU A 1 207 ? 12.633 -12.334 -2.757 1.00 92.12 207 GLU A CA 1
ATOM 1617 C C . GLU A 1 207 ? 11.554 -12.658 -1.715 1.00 92.12 207 GLU A C 1
ATOM 1619 O O . GLU A 1 207 ? 10.644 -13.421 -2.016 1.00 92.12 207 GLU A O 1
ATOM 1624 N N . GLU A 1 208 ? 11.569 -12.018 -0.544 1.00 91.12 208 GLU A N 1
ATOM 1625 C CA . GLU A 1 208 ? 10.558 -12.171 0.517 1.00 91.12 208 GLU A CA 1
ATOM 1626 C C . GLU A 1 208 ? 9.174 -11.689 0.057 1.00 91.12 208 GLU A C 1
ATOM 1628 O O . GLU A 1 208 ? 8.146 -12.335 0.307 1.00 91.12 208 GLU A O 1
ATOM 1633 N N . LEU A 1 209 ? 9.131 -10.569 -0.673 1.00 93.44 209 LEU A N 1
ATOM 1634 C CA . LEU A 1 209 ? 7.898 -10.070 -1.285 1.00 93.44 209 LEU A CA 1
ATOM 1635 C C . LEU A 1 209 ? 7.394 -11.016 -2.384 1.00 93.44 209 LEU A C 1
ATOM 1637 O O . LEU A 1 209 ? 6.189 -11.257 -2.488 1.00 93.44 209 LEU A O 1
ATOM 1641 N N . HIS A 1 210 ? 8.296 -11.572 -3.193 1.00 92.50 210 HIS A N 1
ATOM 1642 C CA . HIS A 1 210 ? 7.961 -12.513 -4.260 1.00 92.50 210 HIS A CA 1
ATOM 1643 C C . HIS A 1 210 ? 7.483 -13.869 -3.716 1.00 92.50 210 HIS A C 1
ATOM 1645 O O . HIS A 1 210 ? 6.490 -14.417 -4.202 1.00 92.50 210 HIS A O 1
ATOM 1651 N N . GLU A 1 211 ? 8.121 -14.387 -2.667 1.00 92.69 211 GLU A N 1
ATOM 1652 C CA . GLU A 1 211 ? 7.692 -15.597 -1.964 1.00 92.69 211 GLU A CA 1
ATOM 1653 C C . GLU A 1 211 ? 6.297 -15.401 -1.364 1.00 92.69 211 GLU A C 1
ATOM 1655 O O . GLU A 1 211 ? 5.411 -16.236 -1.558 1.00 92.69 211 GLU A O 1
ATOM 1660 N N . THR A 1 212 ? 6.060 -14.261 -0.703 1.00 92.81 212 THR A N 1
ATOM 1661 C CA . THR A 1 212 ? 4.734 -13.920 -0.168 1.00 92.81 212 THR A CA 1
ATOM 1662 C C . THR A 1 21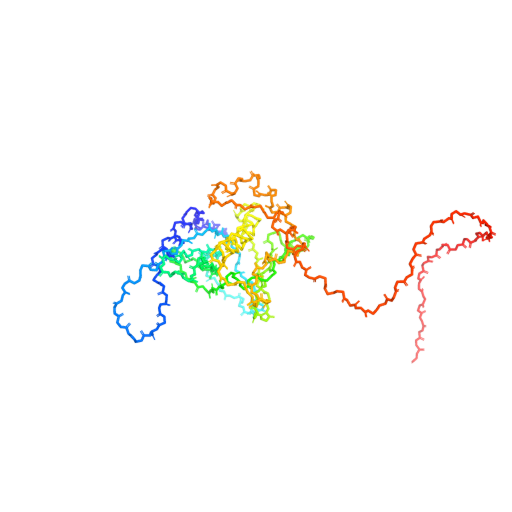2 ? 3.685 -13.871 -1.276 1.00 92.81 212 THR A C 1
ATOM 1664 O O . THR A 1 212 ? 2.605 -14.445 -1.117 1.00 92.81 212 THR A O 1
ATOM 1667 N N . SER A 1 213 ? 4.009 -13.238 -2.406 1.00 94.56 213 SER A N 1
ATOM 1668 C CA . SER A 1 213 ? 3.134 -13.186 -3.579 1.00 94.56 213 SER A CA 1
ATOM 1669 C C . SER A 1 213 ? 2.769 -14.571 -4.099 1.00 94.56 213 SER A C 1
ATOM 1671 O O . SER A 1 213 ? 1.591 -14.854 -4.320 1.00 94.56 213 SER A O 1
ATOM 1673 N N . THR A 1 214 ? 3.762 -15.449 -4.238 1.00 94.81 214 THR A N 1
ATOM 1674 C CA . THR A 1 214 ? 3.584 -16.819 -4.735 1.00 94.81 214 THR A CA 1
ATOM 1675 C C . THR A 1 214 ? 2.734 -17.640 -3.772 1.00 94.81 214 THR A C 1
ATOM 1677 O O . THR A 1 214 ? 1.733 -18.228 -4.177 1.00 94.81 214 THR A O 1
ATOM 1680 N N . ARG A 1 215 ? 3.065 -17.615 -2.475 1.00 96.00 215 ARG A N 1
ATOM 1681 C CA . ARG A 1 215 ? 2.338 -18.345 -1.425 1.00 96.00 215 ARG A CA 1
ATOM 1682 C C . ARG A 1 215 ? 0.862 -17.954 -1.359 1.00 96.00 215 ARG A C 1
ATOM 1684 O O . ARG A 1 215 ? 0.010 -18.804 -1.112 1.00 96.00 215 ARG A O 1
ATOM 1691 N N . LEU A 1 216 ? 0.560 -16.674 -1.564 1.00 94.62 216 LEU A N 1
ATOM 1692 C CA . LEU A 1 216 ? -0.796 -16.128 -1.475 1.00 94.62 216 LEU A CA 1
ATOM 1693 C C . LEU A 1 216 ? -1.482 -15.958 -2.837 1.00 94.62 216 LEU A C 1
ATOM 1695 O O . LEU A 1 216 ? -2.614 -15.485 -2.890 1.00 94.62 216 LEU A O 1
ATOM 1699 N N . HIS A 1 217 ? -0.829 -16.363 -3.929 1.00 95.94 217 HIS A N 1
ATOM 1700 C CA . HIS A 1 217 ? -1.324 -16.228 -5.301 1.00 95.94 217 HIS A CA 1
ATOM 1701 C C . HIS A 1 217 ? -1.742 -14.787 -5.662 1.00 95.94 217 HIS A C 1
ATOM 1703 O O . HIS A 1 217 ? -2.735 -14.576 -6.364 1.00 95.94 217 HIS A O 1
ATOM 1709 N N . LEU A 1 218 ? -0.994 -13.780 -5.191 1.00 93.88 218 LEU A N 1
ATOM 1710 C CA . LEU A 1 218 ? -1.403 -12.370 -5.268 1.00 93.88 218 LEU A CA 1
ATOM 1711 C C . LEU A 1 218 ? -1.570 -11.870 -6.706 1.00 93.88 218 LEU A C 1
ATOM 1713 O O . LEU A 1 218 ? -2.513 -11.136 -6.979 1.00 93.88 218 LEU A O 1
ATOM 1717 N N . GLN A 1 219 ? -0.729 -12.316 -7.640 1.00 92.06 219 GLN A N 1
ATOM 1718 C CA . GLN A 1 219 ? -0.876 -11.986 -9.065 1.00 92.06 219 GLN A CA 1
ATOM 1719 C C . GLN A 1 219 ? -2.260 -12.365 -9.613 1.00 92.06 219 GLN A C 1
ATOM 1721 O O . GLN A 1 219 ? -2.886 -11.576 -10.315 1.00 92.06 219 GLN A O 1
ATOM 1726 N N . LYS A 1 220 ? -2.781 -13.538 -9.228 1.00 93.12 220 LYS A N 1
ATOM 1727 C CA . LYS A 1 220 ? -4.121 -13.995 -9.619 1.00 93.12 220 LYS A CA 1
ATOM 1728 C C . LYS A 1 220 ? -5.221 -13.232 -8.881 1.00 93.12 220 LYS A C 1
ATOM 1730 O O . LYS A 1 220 ? -6.240 -12.912 -9.478 1.00 93.12 220 LYS A O 1
ATOM 1735 N N . VAL A 1 221 ? -5.028 -12.958 -7.590 1.00 91.75 221 VAL A N 1
ATOM 1736 C CA . VAL A 1 221 ? -6.006 -12.228 -6.761 1.00 91.75 221 VAL A CA 1
ATOM 1737 C C . VAL A 1 221 ? -6.201 -10.795 -7.256 1.00 91.75 221 VAL A C 1
ATOM 1739 O O . VAL A 1 221 ? -7.327 -10.304 -7.276 1.00 91.75 221 VAL A O 1
ATOM 1742 N N . TYR A 1 222 ? -5.115 -10.133 -7.653 1.00 89.44 222 TYR A N 1
ATOM 1743 C CA . TYR A 1 222 ? -5.132 -8.742 -8.100 1.00 89.44 222 TYR A CA 1
ATOM 1744 C C . TYR A 1 222 ? -5.239 -8.573 -9.621 1.00 89.44 222 TYR A C 1
ATOM 1746 O O . TYR A 1 222 ? -5.352 -7.434 -10.070 1.00 89.44 222 TYR A O 1
ATOM 1754 N N . ASP A 1 223 ? -5.226 -9.670 -10.388 1.00 90.31 223 ASP A N 1
ATOM 1755 C CA . ASP A 1 223 ? -5.193 -9.676 -11.859 1.00 90.31 223 ASP A CA 1
ATOM 1756 C C . ASP A 1 223 ? -4.028 -8.834 -12.418 1.00 90.31 223 ASP A C 1
ATOM 1758 O O . ASP A 1 223 ? -4.190 -7.901 -13.208 1.00 90.31 223 ASP A O 1
ATOM 1762 N N . VAL A 1 224 ? -2.821 -9.114 -11.913 1.00 87.44 224 VAL A N 1
ATOM 1763 C CA . VAL A 1 224 ? -1.582 -8.409 -12.267 1.00 87.44 224 VAL A CA 1
ATOM 1764 C C . VAL A 1 224 ? -0.480 -9.411 -12.587 1.00 87.44 224 VAL A C 1
ATOM 1766 O O . VAL A 1 224 ? -0.069 -10.189 -11.731 1.00 87.44 224 VAL A O 1
ATOM 1769 N N . GLU A 1 225 ? 0.057 -9.328 -13.802 1.00 86.69 225 GLU A N 1
ATOM 1770 C CA . GLU A 1 225 ? 1.212 -10.106 -14.251 1.00 86.69 225 GLU A CA 1
ATOM 1771 C C . GLU A 1 225 ? 2.498 -9.289 -14.055 1.00 86.69 225 GLU A C 1
ATOM 1773 O O . GLU A 1 225 ? 2.836 -8.420 -14.859 1.00 86.69 225 GLU A O 1
ATOM 1778 N N . VAL A 1 226 ? 3.190 -9.514 -12.933 1.00 87.25 226 VAL A N 1
ATOM 1779 C CA . VAL A 1 226 ? 4.435 -8.808 -12.589 1.00 87.25 226 VAL A CA 1
ATOM 1780 C C . VAL A 1 226 ? 5.441 -9.755 -11.945 1.00 87.25 226 VAL A C 1
ATOM 1782 O O . VAL A 1 226 ? 5.183 -10.324 -10.882 1.00 87.25 226 VAL A O 1
ATOM 1785 N N . ASP A 1 227 ? 6.635 -9.822 -12.531 1.00 86.62 227 ASP A N 1
ATOM 1786 C CA . ASP A 1 227 ? 7.817 -10.428 -11.921 1.00 86.62 227 ASP A CA 1
ATOM 1787 C C . ASP A 1 227 ? 8.729 -9.338 -11.329 1.00 86.62 227 ASP A C 1
ATOM 1789 O O . ASP A 1 227 ? 9.464 -8.645 -12.039 1.00 86.62 227 ASP A O 1
ATOM 1793 N N . LEU A 1 228 ? 8.668 -9.178 -10.002 1.00 87.50 228 LEU A N 1
ATOM 1794 C CA . LEU A 1 228 ? 9.485 -8.199 -9.283 1.00 87.50 228 LEU A CA 1
ATOM 1795 C C . LEU A 1 228 ? 10.984 -8.530 -9.323 1.00 87.50 228 LEU A C 1
ATOM 1797 O O . LEU A 1 228 ? 11.802 -7.609 -9.345 1.00 87.50 228 LEU A O 1
ATOM 1801 N N . VAL A 1 229 ? 11.353 -9.814 -9.343 1.00 88.44 229 VAL A N 1
ATOM 1802 C CA . VAL A 1 229 ? 12.758 -10.252 -9.344 1.00 88.44 229 VAL A CA 1
ATOM 1803 C C . VAL A 1 229 ? 13.388 -9.922 -10.692 1.00 88.44 229 VAL A C 1
ATOM 1805 O O . VAL A 1 229 ? 14.471 -9.326 -10.757 1.00 88.44 229 VAL A O 1
ATOM 1808 N N . HIS A 1 230 ? 12.673 -10.226 -11.777 1.00 86.62 230 HIS A N 1
ATOM 1809 C CA . HIS A 1 230 ? 13.091 -9.849 -13.122 1.00 86.62 230 HIS A CA 1
ATOM 1810 C C . HIS A 1 230 ? 13.178 -8.324 -13.273 1.00 86.62 230 HIS A C 1
ATOM 1812 O O . HIS A 1 230 ? 14.207 -7.808 -13.713 1.00 86.62 230 HIS A O 1
ATOM 1818 N N . ALA A 1 231 ? 12.160 -7.584 -12.815 1.00 84.31 231 ALA A N 1
ATOM 1819 C CA . ALA A 1 231 ? 12.156 -6.121 -12.872 1.00 84.31 231 ALA A CA 1
ATOM 1820 C C . ALA A 1 231 ? 13.340 -5.493 -12.112 1.00 84.31 231 ALA A C 1
ATOM 1822 O O . ALA A 1 231 ? 13.965 -4.550 -12.605 1.00 84.31 231 ALA A O 1
ATOM 1823 N N . MET A 1 232 ? 13.692 -6.026 -10.936 1.00 83.88 232 MET A N 1
ATOM 1824 C CA . MET A 1 232 ? 14.849 -5.560 -10.167 1.00 83.88 232 MET A CA 1
ATOM 1825 C C . MET A 1 232 ? 16.176 -5.864 -10.881 1.00 83.88 232 MET A C 1
ATOM 1827 O O . MET A 1 232 ? 17.099 -5.047 -10.846 1.00 83.88 232 MET A O 1
ATOM 1831 N N . THR A 1 233 ? 16.277 -7.016 -11.544 1.00 84.62 233 THR A N 1
ATOM 1832 C CA . THR A 1 233 ? 17.473 -7.421 -12.302 1.00 84.62 233 THR A CA 1
ATOM 1833 C C . THR A 1 233 ? 17.697 -6.519 -13.515 1.00 84.62 233 THR A C 1
ATOM 1835 O O . THR A 1 233 ? 18.799 -5.997 -13.699 1.00 84.62 233 THR A O 1
ATOM 1838 N N . GLU A 1 234 ? 16.646 -6.244 -14.288 1.00 78.56 234 GLU A N 1
ATOM 1839 C CA . GLU A 1 234 ? 16.707 -5.322 -15.427 1.00 78.56 234 GLU A CA 1
ATOM 1840 C C . GLU A 1 234 ? 17.088 -3.899 -14.994 1.00 78.56 234 GLU A C 1
ATOM 1842 O O . GLU A 1 234 ? 17.845 -3.215 -15.682 1.00 78.56 234 GLU A O 1
ATOM 1847 N N . MET A 1 235 ? 16.640 -3.443 -13.822 1.00 73.38 235 MET A N 1
ATOM 1848 C CA . MET A 1 235 ? 17.057 -2.144 -13.281 1.00 73.38 235 MET A CA 1
ATOM 1849 C C . MET A 1 235 ? 18.529 -2.095 -12.882 1.00 73.38 235 MET A C 1
ATOM 1851 O O . MET A 1 235 ? 19.195 -1.094 -13.140 1.00 73.38 235 MET A O 1
ATOM 1855 N N . LYS A 1 236 ? 19.059 -3.165 -12.281 1.00 77.88 236 LYS A N 1
ATOM 1856 C CA . LYS A 1 236 ? 20.492 -3.249 -11.956 1.00 77.88 236 LYS A CA 1
ATOM 1857 C C . LYS A 1 236 ? 21.354 -3.225 -13.219 1.00 77.88 236 LYS A C 1
ATOM 1859 O O . LYS A 1 236 ? 22.393 -2.578 -13.216 1.00 77.88 236 LYS A O 1
ATOM 1864 N N . LYS A 1 237 ? 20.901 -3.879 -14.292 1.00 74.19 237 LYS A N 1
ATOM 1865 C CA . LYS A 1 237 ? 21.588 -3.922 -15.592 1.00 74.19 237 LYS A CA 1
ATOM 1866 C C . LYS A 1 237 ? 21.577 -2.575 -16.323 1.00 74.19 237 LYS A C 1
ATOM 1868 O O . LYS A 1 237 ? 22.561 -2.228 -16.962 1.00 74.19 237 LYS A O 1
ATOM 1873 N N . ASN A 1 238 ? 20.481 -1.823 -16.216 1.00 60.66 238 ASN A N 1
ATOM 1874 C CA . ASN A 1 238 ? 20.292 -0.541 -16.904 1.00 60.66 238 ASN A CA 1
ATOM 1875 C C . ASN A 1 238 ? 20.761 0.682 -16.093 1.00 60.66 238 ASN A C 1
ATOM 1877 O O . ASN A 1 238 ? 20.602 1.812 -16.554 1.00 60.66 238 ASN A O 1
ATOM 1881 N N . ARG A 1 239 ? 21.323 0.499 -14.890 1.00 54.06 239 ARG A N 1
ATOM 1882 C CA . ARG A 1 239 ? 21.951 1.597 -14.147 1.00 54.06 239 ARG A CA 1
ATOM 1883 C C . ARG A 1 239 ? 23.267 1.950 -14.854 1.00 54.06 239 ARG A C 1
ATOM 1885 O O . ARG A 1 239 ? 24.153 1.098 -14.882 1.00 54.06 239 ARG A O 1
ATOM 1892 N N . PRO A 1 240 ? 23.434 3.169 -15.402 1.00 44.22 240 PRO A N 1
ATOM 1893 C CA . PRO A 1 240 ? 24.708 3.559 -15.979 1.00 44.22 240 PRO A CA 1
ATOM 1894 C C . PRO A 1 240 ? 25.764 3.518 -14.876 1.00 44.22 240 PRO A C 1
ATOM 1896 O O . PRO A 1 240 ? 25.626 4.171 -13.837 1.00 44.22 240 PRO A O 1
ATOM 1899 N N . LEU A 1 241 ? 26.800 2.713 -15.101 1.00 40.34 241 LEU A N 1
ATOM 1900 C CA . LEU A 1 241 ? 28.064 2.826 -14.398 1.00 40.34 241 LEU A CA 1
ATOM 1901 C C . LEU A 1 241 ? 28.564 4.254 -14.638 1.00 40.34 241 LEU A C 1
ATOM 1903 O O . LEU A 1 241 ? 29.123 4.562 -15.686 1.00 40.34 241 LEU A O 1
ATOM 1907 N N . LYS A 1 242 ? 28.341 5.154 -13.678 1.00 37.94 242 LYS A N 1
ATOM 1908 C CA . LYS A 1 242 ? 29.278 6.258 -13.486 1.00 37.94 242 LYS A CA 1
ATOM 1909 C C . LYS A 1 242 ? 30.557 5.613 -12.960 1.00 37.94 242 LYS A C 1
ATOM 1911 O O . LYS A 1 242 ? 30.739 5.474 -11.756 1.00 37.94 242 LYS A O 1
ATOM 1916 N N . GLU A 1 243 ? 31.367 5.121 -13.888 1.00 34.12 243 GLU A N 1
ATOM 1917 C CA . GLU A 1 243 ? 32.794 4.947 -13.675 1.00 34.12 243 GLU A CA 1
ATOM 1918 C C . GLU A 1 243 ? 33.361 6.345 -13.427 1.00 34.12 243 GLU A C 1
ATOM 1920 O O . GLU A 1 243 ? 33.306 7.209 -14.301 1.00 34.12 243 GLU A O 1
ATOM 1925 N N . ASP A 1 244 ? 33.835 6.590 -12.209 1.00 36.66 244 ASP A N 1
ATOM 1926 C CA . ASP A 1 244 ? 34.823 7.636 -11.970 1.00 36.66 244 ASP A CA 1
ATOM 1927 C C . ASP A 1 244 ? 36.118 7.193 -12.671 1.00 36.66 244 ASP A C 1
ATOM 1929 O O . ASP A 1 244 ? 36.683 6.162 -12.288 1.00 36.66 244 ASP A O 1
ATOM 1933 N N . PRO A 1 245 ? 36.631 7.917 -13.681 1.00 39.50 245 PRO A N 1
ATOM 1934 C CA . PRO A 1 245 ? 37.905 7.593 -14.291 1.00 39.50 245 PRO A CA 1
ATOM 1935 C C . PRO A 1 245 ? 38.998 8.302 -13.493 1.00 39.50 245 PRO A C 1
ATOM 1937 O O . PRO A 1 245 ? 39.544 9.315 -13.920 1.00 39.50 245 PRO A O 1
ATOM 1940 N N . ALA A 1 246 ? 39.297 7.803 -12.298 1.00 40.38 246 ALA A N 1
ATOM 1941 C CA . ALA A 1 246 ? 40.478 8.226 -11.557 1.00 40.38 246 ALA A CA 1
ATOM 1942 C C . ALA A 1 246 ? 40.895 7.156 -10.549 1.00 40.38 246 ALA A C 1
ATOM 1944 O O . ALA A 1 246 ? 40.756 7.353 -9.350 1.00 40.38 246 ALA A O 1
ATOM 1945 N N . LEU A 1 247 ? 41.393 6.021 -11.041 1.00 38.53 247 LEU A N 1
ATOM 1946 C CA . LEU A 1 247 ? 42.532 5.293 -10.471 1.00 38.53 247 LEU A CA 1
ATOM 1947 C C . LEU A 1 247 ? 42.890 4.162 -11.439 1.00 38.53 247 LEU A C 1
ATOM 1949 O O . LEU A 1 247 ? 42.070 3.302 -11.747 1.00 38.53 247 LEU A O 1
ATOM 1953 N N . GLY A 1 248 ? 44.098 4.268 -11.985 1.00 30.95 248 GLY A N 1
ATOM 1954 C CA . GLY A 1 248 ? 44.613 3.429 -13.051 1.00 30.95 248 GLY A CA 1
ATOM 1955 C C . GLY A 1 248 ? 44.718 1.951 -12.686 1.00 30.95 248 GLY A C 1
ATOM 1956 O O . GLY A 1 248 ? 44.996 1.570 -11.552 1.00 30.95 248 GLY A O 1
ATOM 1957 N N . ASP A 1 249 ? 44.490 1.174 -13.731 1.00 36.19 249 ASP A N 1
ATOM 1958 C CA . ASP A 1 249 ? 44.753 -0.240 -13.936 1.00 36.19 249 ASP A CA 1
ATOM 1959 C C . ASP A 1 249 ? 46.214 -0.625 -13.630 1.00 36.19 249 ASP A C 1
ATOM 1961 O O . ASP A 1 249 ? 47.114 0.076 -14.080 1.00 36.19 249 ASP A O 1
ATOM 1965 N N . GLU A 1 250 ? 46.431 -1.745 -12.929 1.00 34.06 250 GLU A N 1
ATOM 1966 C CA . GLU A 1 250 ? 47.520 -2.697 -13.218 1.00 34.06 250 GLU A CA 1
ATOM 1967 C C . GLU A 1 250 ? 47.130 -4.122 -12.748 1.00 34.06 250 GLU A C 1
ATOM 1969 O O . GLU A 1 250 ? 47.302 -4.523 -11.598 1.00 34.06 250 GLU A O 1
ATOM 1974 N N . THR A 1 251 ? 46.577 -4.892 -13.688 1.00 36.72 251 THR A N 1
ATOM 1975 C CA . THR A 1 251 ? 47.007 -6.251 -14.100 1.00 36.72 251 THR A CA 1
ATOM 1976 C C . THR A 1 251 ? 47.352 -7.350 -13.066 1.00 36.72 251 THR A C 1
ATOM 1978 O O . THR A 1 251 ? 48.416 -7.396 -12.461 1.00 36.72 251 THR A O 1
ATOM 1981 N N . THR A 1 252 ? 46.481 -8.369 -13.046 1.00 39.94 252 THR A N 1
ATOM 1982 C CA . THR A 1 252 ? 46.724 -9.838 -13.072 1.00 39.94 252 THR A CA 1
ATOM 1983 C C . THR A 1 252 ? 48.109 -10.435 -12.735 1.00 39.94 252 THR A C 1
ATOM 1985 O O . THR A 1 252 ? 49.069 -10.242 -13.474 1.00 39.94 252 THR A O 1
ATOM 1988 N N . GLY A 1 253 ? 48.140 -11.410 -11.803 1.00 29.34 253 GLY A N 1
ATOM 1989 C CA . GLY A 1 253 ? 49.172 -12.466 -11.771 1.00 29.34 253 GLY A CA 1
ATOM 1990 C C . GLY A 1 253 ? 49.153 -13.395 -10.541 1.00 29.34 253 GLY A C 1
ATOM 1991 O O . GLY A 1 253 ? 49.519 -12.994 -9.445 1.00 29.34 253 GLY A O 1
ATOM 1992 N N . LYS A 1 254 ? 48.776 -14.672 -10.714 1.00 41.59 254 LYS A N 1
ATOM 1993 C CA . LYS A 1 254 ? 48.955 -15.763 -9.725 1.00 41.59 254 LYS A CA 1
ATOM 1994 C C . LYS A 1 254 ? 50.421 -16.244 -9.683 1.00 41.59 254 LYS A C 1
ATOM 1996 O O . LYS A 1 254 ? 50.897 -16.666 -10.735 1.00 41.59 254 LYS A O 1
ATOM 2001 N N . LYS A 1 255 ? 51.050 -16.389 -8.497 1.00 31.53 255 LYS A N 1
ATOM 2002 C CA . LYS A 1 255 ? 51.969 -17.520 -8.170 1.00 31.53 255 LYS A CA 1
ATOM 2003 C C . LYS A 1 255 ? 52.381 -17.630 -6.677 1.00 31.53 255 LYS A C 1
ATOM 2005 O O . LYS A 1 255 ? 52.981 -16.723 -6.129 1.00 31.53 255 LYS A O 1
ATOM 2010 N N . VAL A 1 256 ? 52.026 -18.779 -6.088 1.00 31.97 256 VAL A N 1
ATOM 2011 C CA . VAL A 1 256 ? 52.726 -19.700 -5.148 1.00 31.97 256 VAL A CA 1
ATOM 2012 C C . VAL A 1 256 ? 53.845 -19.204 -4.189 1.00 31.97 256 VAL A C 1
ATOM 2014 O O . VAL A 1 256 ? 54.925 -18.855 -4.644 1.00 31.97 256 VAL A O 1
ATOM 2017 N N . ILE A 1 257 ? 53.540 -19.313 -2.878 1.00 37.03 257 ILE A N 1
ATOM 2018 C CA . ILE A 1 257 ? 54.227 -19.914 -1.688 1.00 37.03 257 ILE A CA 1
ATOM 2019 C C . ILE A 1 257 ? 55.774 -19.888 -1.542 1.00 37.03 257 ILE A C 1
ATOM 2021 O O . ILE A 1 257 ? 56.475 -20.399 -2.406 1.00 37.03 257 ILE A O 1
ATOM 2025 N N . ASP A 1 258 ? 56.243 -19.408 -0.369 1.00 32.16 258 ASP A N 1
ATOM 2026 C CA . ASP A 1 258 ? 57.151 -20.025 0.653 1.00 32.16 258 ASP A CA 1
ATOM 2027 C C . ASP A 1 258 ? 57.973 -18.918 1.374 1.00 32.16 258 ASP A C 1
ATOM 2029 O O . ASP A 1 258 ? 58.320 -17.929 0.743 1.00 32.16 258 ASP A O 1
ATOM 2033 N N . THR A 1 259 ? 58.425 -18.943 2.636 1.00 32.84 259 THR A N 1
ATOM 2034 C CA . THR A 1 259 ? 58.160 -19.665 3.893 1.00 32.84 259 THR A CA 1
ATOM 2035 C C . THR A 1 259 ? 59.081 -19.018 4.964 1.00 32.84 259 THR A C 1
ATOM 2037 O O . THR A 1 259 ? 60.197 -18.618 4.648 1.00 32.84 259 THR A O 1
ATOM 2040 N N . ASN A 1 260 ? 58.624 -18.955 6.225 1.00 31.09 260 ASN A N 1
ATOM 2041 C CA . ASN A 1 260 ? 59.376 -18.783 7.491 1.00 31.09 260 ASN A CA 1
ATOM 2042 C C . ASN A 1 260 ? 60.139 -17.482 7.830 1.00 31.09 260 ASN A C 1
ATOM 2044 O O . ASN A 1 260 ? 61.257 -17.254 7.394 1.00 31.09 260 ASN A O 1
ATOM 2048 N N . THR A 1 261 ? 59.624 -16.762 8.831 1.00 35.22 261 THR A N 1
ATOM 2049 C CA . THR A 1 261 ? 60.194 -16.581 10.195 1.00 35.22 261 THR A CA 1
ATOM 2050 C C . THR A 1 261 ? 59.026 -16.068 11.064 1.00 35.22 261 THR A C 1
ATOM 2052 O O . THR A 1 261 ? 58.210 -15.302 10.576 1.00 35.22 261 THR A O 1
ATOM 2055 N N . GLY A 1 262 ? 58.749 -16.436 12.310 1.00 31.16 262 GLY A N 1
ATOM 2056 C CA . GLY A 1 262 ? 59.412 -17.243 13.316 1.00 31.16 262 GLY A CA 1
ATOM 2057 C C . GLY A 1 262 ? 58.840 -16.810 14.677 1.00 31.16 262 GLY A C 1
ATOM 2058 O O . GLY A 1 262 ? 59.191 -15.746 15.157 1.00 31.16 262 GLY A O 1
ATOM 2059 N N . ILE A 1 263 ? 57.998 -17.667 15.264 1.00 36.00 263 ILE A N 1
ATOM 2060 C CA . ILE A 1 263 ? 57.814 -17.895 16.712 1.00 36.00 263 ILE A CA 1
ATOM 2061 C C . ILE A 1 263 ? 56.972 -16.889 17.544 1.00 36.00 263 ILE A C 1
ATOM 2063 O O . ILE A 1 263 ? 57.231 -15.698 17.654 1.00 36.00 263 ILE A O 1
ATOM 2067 N N . ASP A 1 264 ? 55.965 -17.521 18.152 1.00 34.44 264 ASP A N 1
ATOM 2068 C CA . ASP A 1 264 ? 55.001 -17.209 19.214 1.00 34.44 264 ASP A CA 1
ATOM 2069 C C . ASP A 1 264 ? 55.601 -16.631 20.510 1.00 34.44 264 ASP A C 1
ATOM 2071 O O . ASP A 1 264 ? 56.705 -17.011 20.873 1.00 34.44 264 ASP A O 1
ATOM 2075 N N . LEU A 1 265 ? 54.845 -15.793 21.233 1.00 39.38 265 LEU A N 1
ATOM 2076 C CA . LEU A 1 265 ? 54.782 -15.762 22.704 1.00 39.38 265 LEU A CA 1
ATOM 2077 C C . LEU A 1 265 ? 53.561 -14.921 23.144 1.00 39.38 265 LEU A C 1
ATOM 2079 O O . LEU A 1 265 ? 53.627 -13.704 23.288 1.00 39.38 265 LEU A O 1
ATOM 2083 N N . SER A 1 266 ? 52.432 -15.605 23.343 1.00 44.53 266 SER A N 1
ATOM 2084 C CA . SER A 1 266 ? 51.582 -15.533 24.552 1.00 44.53 266 SER A CA 1
ATOM 2085 C C . SER A 1 266 ? 51.384 -14.175 25.256 1.00 44.53 266 SER A C 1
ATOM 2087 O O . SER A 1 266 ? 52.301 -13.635 25.868 1.00 44.53 266 SER A O 1
ATOM 2089 N N . GLY A 1 267 ? 50.129 -13.715 25.362 1.00 35.25 267 GLY A N 1
ATOM 2090 C CA . GLY A 1 267 ? 49.800 -12.585 26.244 1.00 35.25 267 GLY A CA 1
ATOM 2091 C C . GLY A 1 267 ? 48.317 -12.257 26.422 1.00 35.25 267 GLY A C 1
ATOM 2092 O O . GLY A 1 267 ? 47.943 -11.090 26.427 1.00 35.25 267 GLY A O 1
ATOM 2093 N N . LEU A 1 268 ? 47.451 -13.262 26.548 1.00 35.19 268 LEU A N 1
ATOM 2094 C CA . LEU A 1 268 ? 46.057 -13.059 26.952 1.00 35.19 268 LEU A CA 1
ATOM 2095 C C . LE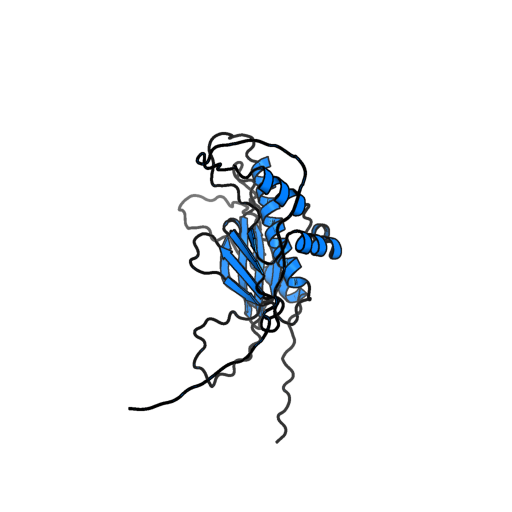U A 1 268 ? 45.983 -12.833 28.476 1.00 35.19 268 LEU A C 1
ATOM 2097 O O . LEU A 1 268 ? 46.526 -13.661 29.205 1.00 35.19 268 LEU A O 1
ATOM 2101 N N . ARG A 1 269 ? 45.248 -11.793 28.920 1.00 39.84 269 ARG A N 1
ATOM 2102 C CA . ARG A 1 269 ? 44.399 -11.654 30.146 1.00 39.84 269 ARG A CA 1
ATOM 2103 C C . ARG A 1 269 ? 44.508 -10.250 30.771 1.00 39.84 269 ARG A C 1
ATOM 2105 O O . ARG A 1 269 ? 45.600 -9.789 31.049 1.00 39.84 269 ARG A O 1
ATOM 2112 N N . LEU A 1 270 ? 43.427 -9.461 30.786 1.00 36.59 270 LEU A N 1
ATOM 2113 C CA . LEU A 1 270 ? 42.262 -9.411 31.704 1.00 36.59 270 LEU A CA 1
ATOM 2114 C C . LEU A 1 270 ? 42.456 -8.422 32.874 1.00 36.59 270 LEU A C 1
ATOM 2116 O O . LEU A 1 270 ? 43.420 -8.521 33.618 1.00 36.59 270 LEU A O 1
ATOM 2120 N N . ALA A 1 271 ? 41.396 -7.629 33.075 1.00 34.19 271 ALA A N 1
ATOM 2121 C CA . ALA A 1 271 ? 40.917 -6.998 34.312 1.00 34.19 271 ALA A CA 1
ATOM 2122 C C . ALA A 1 271 ? 41.486 -5.630 34.767 1.00 34.19 271 ALA A C 1
ATOM 2124 O O . ALA A 1 271 ? 42.682 -5.413 34.908 1.00 34.19 271 ALA A O 1
ATOM 2125 N N . SER A 1 272 ? 40.510 -4.741 35.002 1.00 37.03 272 SER A N 1
ATOM 2126 C CA . SER A 1 272 ? 40.460 -3.387 35.586 1.00 37.03 272 SER A CA 1
ATOM 2127 C C . SER A 1 272 ? 40.962 -3.288 37.051 1.00 37.03 272 SER A C 1
ATOM 2129 O O . SER A 1 272 ? 41.500 -4.257 37.574 1.00 37.03 272 SER A O 1
ATOM 2131 N N . PRO A 1 273 ? 40.558 -2.259 37.828 1.00 52.59 273 PRO A N 1
ATOM 2132 C CA . PRO A 1 273 ? 40.881 -0.826 37.794 1.00 52.59 273 PRO A CA 1
ATOM 2133 C C . PRO A 1 273 ? 41.595 -0.399 39.101 1.00 52.59 273 PRO A C 1
ATOM 2135 O O . PRO A 1 273 ? 41.482 -1.077 40.119 1.00 52.59 273 PRO A O 1
ATOM 2138 N N . VAL A 1 274 ? 42.249 0.765 39.139 1.00 39.41 274 VAL A N 1
ATOM 2139 C CA . VAL A 1 274 ? 42.660 1.388 40.414 1.00 39.41 274 VAL A CA 1
ATOM 2140 C C . VAL A 1 274 ? 42.391 2.888 40.342 1.00 39.41 274 VAL A C 1
ATOM 2142 O O . VAL A 1 274 ? 42.912 3.573 39.467 1.00 39.41 274 VAL A O 1
ATOM 2145 N N . GLY A 1 275 ? 41.512 3.361 41.228 1.00 38.62 275 GLY A N 1
ATOM 2146 C CA . GLY A 1 275 ? 41.331 4.777 41.540 1.00 38.62 275 GLY A CA 1
ATOM 2147 C C . GLY A 1 275 ? 42.232 5.233 42.690 1.00 38.62 275 GLY A C 1
ATOM 2148 O O . GLY A 1 275 ? 43.019 4.437 43.191 1.00 38.62 275 GLY A O 1
ATOM 2149 N N . GLN A 1 276 ? 42.009 6.488 43.099 1.00 39.53 276 GLN A N 1
ATOM 2150 C CA . GLN A 1 276 ? 42.559 7.278 44.224 1.00 39.53 276 GLN A CA 1
ATOM 2151 C C . GLN A 1 276 ? 43.367 8.477 43.724 1.00 39.53 276 GLN A C 1
ATOM 2153 O O . GLN A 1 276 ? 44.159 8.342 42.801 1.00 39.53 276 GLN A O 1
ATOM 2158 N N . ASP A 1 277 ? 43.300 9.667 44.310 1.00 40.19 277 ASP A N 1
ATOM 2159 C CA . ASP A 1 277 ? 42.360 10.342 45.215 1.00 40.19 277 ASP A CA 1
ATOM 2160 C C . ASP A 1 277 ? 42.890 11.790 45.333 1.00 40.19 277 ASP A C 1
ATOM 2162 O O . ASP A 1 277 ? 44.086 12.018 45.163 1.00 40.19 277 ASP A O 1
ATOM 2166 N N . ALA A 1 278 ? 41.993 12.724 45.657 1.00 39.91 278 ALA A N 1
ATOM 2167 C CA . ALA A 1 278 ? 42.200 13.942 46.457 1.00 39.91 278 ALA A CA 1
ATOM 2168 C C . ALA A 1 278 ? 43.383 14.911 46.181 1.00 39.91 278 ALA A C 1
ATOM 2170 O O . ALA A 1 278 ? 44.534 14.631 46.513 1.00 39.91 278 ALA A O 1
ATOM 2171 N N . LEU A 1 279 ? 43.043 16.149 45.786 1.00 37.03 279 LEU A N 1
ATOM 2172 C CA . LEU A 1 279 ? 43.088 17.357 46.642 1.00 37.03 279 LEU A CA 1
ATOM 2173 C C . LEU A 1 279 ? 42.379 18.539 45.966 1.00 37.03 279 LEU A C 1
ATOM 2175 O O . LEU A 1 279 ? 42.598 18.742 44.751 1.00 37.03 279 LEU A O 1
#

Radius of gyration: 27.12 Å; chains: 1; bounding box: 81×48×77 Å

pLDDT: mean 70.68, std 23.58, range [29.34, 97.5]

Secondary structure (DSSP, 8-state):
------PPP-PPPHHHHHHHHHHHHHHPPP-------------PPPEEEEEEEEEPPP--TT----S--------EEEEEEEEE---S-TT--PPEEEEEEEEE-TT--EEEEEEEEGGGEEEEEE---STTS-TTEEEEEETT-SS-EEEEB-TTS-TTHHHHHHHHHHHHHHHHHHHHHHHTTT--S--SS-----PEEESS-HHHHHHHHHHHTHHHHHT----HHHHHHHHHHTS-------S--------------------------------

Organism: NCBI:txid4796

Sequence (279 aa):
MEVSKVKPLGSISRDDIRHTLHTHFHSSKPTTRPSIGTGATSSIGRKRVFSFLQVQKPKTEAETKRLFGTSTTSKYFVLCVTVQDSANTVKSTAAQLELHYVQLLSNLSVDVRHSWNLTGLDTIEHNGIGPDKPKGAFALFFSGEPTSWQWLVETRESVTAMHEFLWSLCALAVQNNVREKIGSKVFVDNYADGCVALPRLVRINVEELHETSTRLHLQKVYDVEVDLVHAMTEMKKNRPLKEDPALGDETTGKKVIDTNTGIDLSGLRLASPVGQDAL